Protein AF-A0A0D6M6B3-F1 (afdb_monomer_lite)

Secondary structure (DSSP, 8-state):
----PPPPPPP-----SSS-PPPPPPPPPPPHHHHHHHHHHHHHHHH-TTS-HHHHHHHHHHHHHHS-HHHHHHHHHHHHHHHH-TT-HHHHHHHHHHHHHHTSHHHHHHHHHHHHHHHHHHHHHHHTTS---------S--TT----HHHHHHHHHHHHHHHHHHHTSSPPPP-------HHHHHHHHHHHHHHHHHHHHHHHHHHHHHHHHHT-

Sequence (216 aa):
MSTFRHPQATPSRNQTDFTMKAPKPPDRPLVPYMRYSRKMWSKVRAENPDAQLWDIGKIIGQMWRDISDADKAVYQHEYEIEKVGVSNPQQAEYEKAFKAYQNSHAYQQYINAKTRAKANEKSSRSRMEAGGVVIQPVDEEDAGNELSCRRLAAVRFDRNHRLIGDLFSPAIVTDTRTVVAQNRMDMLRKQAQSLSAHQNKLEEELVKISAMVLIK

Radius of gyration: 37.45 Å; chains: 1; bounding box: 75×48×106 Å

InterPro domains:
  IPR009071 High mobility group box domain [PF00505] (26-83)
  IPR009071 High mobility group box domain [PS50118] (26-102)
  IPR009071 High mobility group box domain [SM00398] (25-103)
  IPR036910 High mobility group box domain superfamily [G3DSA:1.10.30.10] (20-130)
  IPR036910 High mobility group box domain superfamily [SSF47095] (20-115)

Foldseek 3Di:
DDDDDDDDDDPPPPPDDDQLDQPDADDDDDQLLRVQLVVCLVVLCVVCVPDDPVVSVVVSVVVVVVDDVVVSVVSVVVSCCVVVPPPPVVVVVNVVSNVCSCVPPSNVVSVVVVVVVVVVVVVVVVVVVDDDDDDDDDPVPDPDCPPPPVNVVVVVVVVVVVVVCVVPPPDDDDDPPDDQDVVNVVVVVVVVVVVVVVVVVVVVVVVVVVVVVVVD

Organism: NCBI:txid53326

pLDDT: mean 74.71, std 18.51, range [37.22, 98.12]

Structure (mmCIF, N/CA/C/O backbone):
data_AF-A0A0D6M6B3-F1
#
_entry.id   AF-A0A0D6M6B3-F1
#
loop_
_atom_site.group_PDB
_atom_site.id
_atom_site.type_symbol
_atom_site.label_atom_id
_atom_site.label_alt_id
_atom_site.label_comp_id
_atom_site.label_asym_id
_atom_site.label_entity_id
_atom_site.label_seq_id
_atom_site.pdbx_PDB_ins_code
_atom_site.Cartn_x
_atom_site.Cartn_y
_atom_site.Cartn_z
_atom_site.occupancy
_atom_site.B_iso_or_equiv
_atom_site.auth_seq_id
_atom_site.auth_comp_id
_atom_site.auth_asym_id
_atom_site.auth_atom_id
_atom_site.pdbx_PDB_model_num
ATOM 1 N N . MET A 1 1 ? -27.001 -1.343 -26.841 1.00 38.00 1 MET A N 1
ATOM 2 C CA . MET A 1 1 ? -25.585 -1.767 -26.894 1.00 38.00 1 MET A CA 1
ATOM 3 C C . MET A 1 1 ? -24.759 -0.692 -26.204 1.00 38.00 1 MET A C 1
ATOM 5 O O . MET A 1 1 ? -24.538 0.358 -26.792 1.00 38.00 1 MET A O 1
ATOM 9 N N . SER A 1 2 ? -24.415 -0.887 -24.929 1.00 39.22 2 SER A N 1
ATOM 10 C CA . SER A 1 2 ? -23.636 0.094 -24.163 1.00 39.22 2 SER A CA 1
ATOM 11 C C . SER A 1 2 ? -22.165 -0.007 -24.545 1.00 39.22 2 SER A C 1
ATOM 13 O O . SER A 1 2 ? -21.527 -1.029 -24.307 1.00 39.22 2 SER A O 1
ATOM 15 N N . THR A 1 3 ? -21.627 1.045 -25.152 1.00 43.19 3 THR A N 1
ATOM 16 C CA . THR A 1 3 ? -20.200 1.159 -25.453 1.00 43.19 3 THR A CA 1
ATOM 17 C C . THR A 1 3 ? -19.428 1.398 -24.158 1.00 43.19 3 THR A C 1
ATOM 19 O O . THR A 1 3 ? -19.546 2.462 -23.546 1.00 43.19 3 THR A O 1
ATOM 22 N N . PHE A 1 4 ? -18.639 0.407 -23.744 1.00 42.00 4 PHE A N 1
ATOM 23 C CA . PHE A 1 4 ? -17.636 0.545 -22.692 1.00 42.00 4 PHE A CA 1
ATOM 24 C C . PHE A 1 4 ? -16.642 1.642 -23.101 1.00 42.00 4 PHE A C 1
ATOM 26 O O . PHE A 1 4 ? -15.931 1.514 -24.098 1.00 42.00 4 PHE A O 1
ATOM 33 N N . ARG A 1 5 ? -16.617 2.754 -22.362 1.00 52.94 5 ARG A N 1
ATOM 34 C CA . ARG A 1 5 ? -15.667 3.848 -22.585 1.00 52.94 5 ARG A CA 1
ATOM 35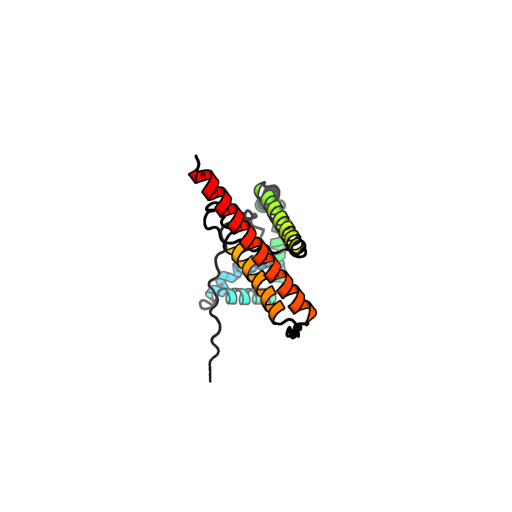 C C . ARG A 1 5 ? -14.365 3.488 -21.872 1.00 52.94 5 ARG A C 1
ATOM 37 O O . ARG A 1 5 ? -14.365 3.340 -20.653 1.00 52.94 5 ARG A O 1
ATOM 44 N N . HIS A 1 6 ? -13.269 3.337 -22.616 1.00 54.44 6 HIS A N 1
ATOM 45 C CA . HIS A 1 6 ? -11.944 3.190 -22.013 1.00 54.44 6 HIS A CA 1
ATOM 46 C C . HIS A 1 6 ? -11.634 4.408 -21.124 1.00 54.44 6 HIS A C 1
ATOM 48 O O . HIS A 1 6 ? -11.914 5.540 -21.538 1.00 54.44 6 HIS A O 1
ATOM 54 N N . PRO A 1 7 ? -11.065 4.215 -19.918 1.00 45.06 7 PRO A N 1
ATOM 55 C CA . PRO A 1 7 ? -10.621 5.333 -19.101 1.00 45.06 7 PRO A CA 1
ATOM 56 C C . PRO A 1 7 ? -9.537 6.102 -19.861 1.00 45.06 7 PRO A C 1
ATOM 58 O O . PRO A 1 7 ? -8.581 5.517 -20.371 1.00 45.06 7 PRO A O 1
ATOM 61 N N . GLN A 1 8 ? -9.716 7.420 -19.964 1.00 46.22 8 GLN A N 1
ATOM 62 C CA . GLN A 1 8 ? -8.704 8.322 -20.504 1.00 46.22 8 GLN A CA 1
ATOM 63 C C . GLN A 1 8 ? -7.406 8.141 -19.714 1.00 46.22 8 GLN A C 1
ATOM 65 O O . GLN A 1 8 ? -7.429 8.123 -18.481 1.00 46.22 8 GLN A O 1
ATOM 70 N N . ALA A 1 9 ? -6.287 7.999 -20.429 1.00 50.97 9 ALA A N 1
ATOM 71 C CA . ALA A 1 9 ? -4.968 7.989 -19.819 1.00 50.97 9 ALA A CA 1
ATOM 72 C C . ALA A 1 9 ? -4.827 9.252 -18.963 1.00 50.97 9 ALA A C 1
ATOM 74 O O . ALA A 1 9 ? -4.967 10.372 -19.459 1.00 50.97 9 ALA A O 1
ATOM 75 N N . THR A 1 10 ? -4.599 9.071 -17.664 1.00 47.09 10 THR A N 1
ATOM 76 C CA . THR A 1 10 ? -4.298 10.191 -16.781 1.00 47.09 10 THR A CA 1
ATOM 77 C C . THR A 1 10 ? -3.038 10.883 -17.306 1.00 47.09 10 THR A C 1
ATOM 79 O O . THR A 1 10 ? -2.094 10.199 -17.717 1.00 47.09 10 THR A O 1
ATOM 82 N N . PRO A 1 11 ? -2.990 12.227 -17.340 1.00 41.34 11 PRO A N 1
ATOM 83 C CA . PRO A 1 11 ? -1.787 12.922 -17.763 1.00 41.34 11 PRO A CA 1
ATOM 84 C C . PRO A 1 11 ? -0.642 12.480 -16.852 1.00 41.34 11 PRO A C 1
ATOM 86 O O . PRO A 1 11 ? -0.749 12.556 -15.625 1.00 41.34 11 PRO A O 1
ATOM 89 N N . SER A 1 12 ? 0.432 11.972 -17.461 1.00 44.03 12 SER A N 1
ATOM 90 C CA . SER A 1 12 ? 1.660 11.591 -16.769 1.00 44.03 12 SER A CA 1
ATOM 91 C C . SER A 1 12 ? 2.124 12.778 -15.932 1.00 44.03 12 SER A C 1
ATOM 93 O O . SER A 1 12 ? 2.662 13.755 -16.454 1.00 44.03 12 SER A O 1
ATOM 95 N N . ARG A 1 13 ? 1.878 12.717 -14.621 1.00 37.22 13 ARG A N 1
ATOM 96 C CA . ARG A 1 13 ? 2.377 13.700 -13.667 1.00 37.22 13 ARG A CA 1
ATOM 97 C C . ARG A 1 13 ? 3.895 13.650 -13.754 1.00 37.22 13 ARG A C 1
ATOM 99 O O . ARG A 1 13 ? 4.498 12.689 -13.278 1.00 37.22 13 ARG A O 1
ATOM 106 N N . ASN A 1 14 ? 4.494 14.672 -14.362 1.00 39.41 14 ASN A N 1
ATOM 107 C CA . ASN A 1 14 ? 5.933 14.896 -14.343 1.00 39.41 14 ASN A CA 1
ATOM 108 C C . ASN A 1 14 ? 6.380 14.968 -12.878 1.00 39.41 14 ASN A C 1
ATOM 110 O O . ASN A 1 14 ? 6.276 16.000 -12.221 1.00 39.41 14 ASN A O 1
ATOM 114 N N . GLN A 1 15 ? 6.831 13.836 -12.336 1.00 43.88 15 GLN A N 1
ATOM 115 C CA . GLN A 1 15 ? 7.509 13.760 -11.048 1.00 43.88 15 GLN A CA 1
ATOM 116 C C . GLN A 1 15 ? 8.933 14.280 -11.235 1.00 43.88 15 GLN A C 1
ATOM 118 O O . GLN A 1 15 ? 9.907 13.534 -11.188 1.00 43.88 15 GLN A O 1
ATOM 123 N N . THR A 1 16 ? 9.062 15.573 -11.484 1.00 48.03 16 THR A N 1
ATOM 124 C CA . THR A 1 16 ? 10.340 16.270 -11.430 1.00 48.03 16 THR A CA 1
ATOM 125 C C . THR A 1 16 ? 10.230 17.299 -10.326 1.00 48.03 16 THR A C 1
ATOM 127 O O . THR A 1 16 ? 9.725 18.373 -10.597 1.00 48.03 16 THR A O 1
ATOM 130 N N . ASP A 1 17 ? 10.611 16.890 -9.112 1.00 50.16 17 ASP A N 1
ATOM 131 C CA . ASP A 1 17 ? 10.901 17.685 -7.896 1.00 50.16 17 ASP A CA 1
ATOM 132 C C . ASP A 1 17 ? 10.413 16.834 -6.712 1.00 50.16 17 ASP A C 1
ATOM 134 O O . ASP A 1 17 ? 9.223 16.590 -6.554 1.00 50.16 17 ASP A O 1
ATOM 138 N N . PHE A 1 18 ? 11.227 16.092 -5.959 1.00 43.91 18 PHE A N 1
ATOM 139 C CA . PHE A 1 18 ? 12.295 16.541 -5.063 1.00 43.91 18 PHE A CA 1
ATOM 140 C C . PHE A 1 18 ? 13.212 15.363 -4.654 1.00 43.91 18 PHE A C 1
ATOM 142 O O . PHE A 1 18 ? 13.727 15.295 -3.543 1.00 43.91 18 PHE A O 1
ATOM 149 N N . THR A 1 19 ? 13.409 14.366 -5.517 1.00 46.31 19 THR A N 1
ATOM 150 C CA . THR A 1 19 ? 14.467 13.369 -5.286 1.00 46.31 19 THR A CA 1
ATOM 151 C C . THR A 1 19 ? 15.741 13.903 -5.913 1.00 46.31 19 THR A C 1
ATOM 153 O O . THR A 1 19 ? 15.703 14.218 -7.104 1.00 46.31 19 TH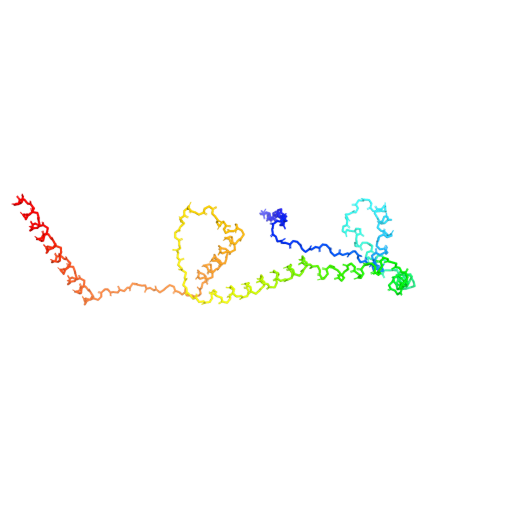R A O 1
ATOM 156 N N . MET A 1 20 ? 16.841 14.006 -5.155 1.00 49.34 20 MET A N 1
ATOM 157 C CA . MET A 1 20 ? 18.152 14.365 -5.708 1.00 49.34 20 MET A CA 1
ATOM 158 C C . MET A 1 20 ? 18.389 13.565 -6.990 1.00 49.34 20 MET A C 1
ATOM 160 O O . MET A 1 20 ? 18.490 12.337 -6.961 1.00 49.34 20 MET A O 1
ATOM 164 N N . LYS A 1 21 ? 18.345 14.255 -8.135 1.00 54.66 21 LYS A N 1
ATOM 165 C CA . LYS A 1 21 ? 18.507 13.626 -9.443 1.00 54.66 21 LYS A CA 1
ATOM 166 C C . LYS A 1 21 ? 19.943 13.129 -9.499 1.00 54.66 21 LYS A C 1
ATOM 168 O O . LYS A 1 21 ? 20.861 13.879 -9.171 1.00 54.66 21 LYS A O 1
ATOM 173 N N . ALA A 1 22 ? 20.129 11.872 -9.896 1.00 57.03 22 ALA A N 1
ATOM 174 C CA . ALA A 1 22 ? 21.468 11.374 -10.158 1.00 57.03 22 ALA A CA 1
ATOM 175 C C . ALA A 1 22 ? 22.138 12.336 -11.155 1.00 57.03 22 ALA A C 1
ATOM 177 O O . ALA A 1 22 ? 21.488 12.718 -12.139 1.00 57.03 22 ALA A O 1
ATOM 178 N N . PRO A 1 23 ? 23.388 12.763 -10.913 1.00 64.25 23 PRO A N 1
ATOM 179 C CA . PRO A 1 23 ? 24.079 13.593 -11.884 1.00 64.25 23 PRO A CA 1
ATOM 180 C C . PRO A 1 23 ? 24.110 12.845 -13.231 1.00 64.25 23 PRO A C 1
ATOM 182 O O . PRO A 1 23 ? 24.072 11.608 -13.264 1.00 64.25 23 PRO A O 1
ATOM 185 N N . LYS A 1 24 ? 24.090 13.565 -14.356 1.00 68.19 24 LYS A N 1
ATOM 186 C CA . LYS A 1 24 ? 24.090 12.915 -15.673 1.00 68.19 24 LYS A CA 1
ATOM 187 C C . LYS A 1 24 ? 25.441 12.216 -15.873 1.00 68.19 24 LYS A C 1
ATOM 189 O O . LYS A 1 24 ? 26.463 12.876 -15.686 1.00 68.19 24 LYS A O 1
ATOM 194 N N . PRO A 1 25 ? 25.473 10.917 -16.217 1.00 68.00 25 PRO A N 1
ATOM 195 C CA . PRO A 1 25 ? 26.730 10.280 -16.565 1.00 68.00 25 PRO A CA 1
ATOM 196 C C . PRO A 1 25 ? 27.283 10.910 -17.855 1.00 68.00 25 PRO A C 1
ATOM 198 O O . PRO A 1 25 ? 26.501 11.430 -18.658 1.00 68.00 25 PRO A O 1
ATOM 201 N N . PRO A 1 26 ? 28.606 10.853 -18.075 1.00 68.44 26 PRO A N 1
ATOM 202 C CA . PRO A 1 26 ? 29.182 11.196 -19.372 1.00 68.44 26 PRO A CA 1
ATOM 203 C C . PRO A 1 26 ? 28.572 10.319 -20.486 1.00 68.44 26 PRO A C 1
ATOM 205 O O . PRO A 1 26 ? 28.037 9.236 -20.203 1.00 68.44 26 PRO A O 1
ATOM 208 N N . ASP A 1 27 ? 28.641 10.777 -21.743 1.00 70.12 27 ASP A N 1
ATOM 209 C CA . ASP A 1 27 ? 28.023 10.111 -22.907 1.00 70.12 27 ASP A CA 1
ATOM 210 C C . ASP A 1 27 ? 28.903 8.991 -23.479 1.00 70.12 27 ASP A C 1
ATOM 212 O O . ASP A 1 27 ? 30.093 9.188 -23.706 1.00 70.12 27 ASP A O 1
ATOM 216 N N . ARG A 1 28 ? 28.333 7.795 -23.662 1.00 68.81 28 ARG A N 1
ATOM 217 C CA . ARG A 1 28 ? 29.090 6.589 -24.041 1.00 68.81 28 ARG A CA 1
ATOM 218 C C . ARG A 1 28 ? 29.474 6.616 -25.520 1.00 68.81 28 ARG A C 1
ATOM 220 O O . ARG A 1 28 ? 28.685 7.106 -26.329 1.00 68.81 28 ARG A O 1
ATOM 227 N N . PRO A 1 29 ? 30.592 5.970 -25.903 1.00 67.50 29 PRO A N 1
ATOM 228 C CA . PRO A 1 29 ? 30.852 5.689 -27.308 1.00 67.50 29 PRO A CA 1
ATOM 229 C C . PRO A 1 29 ? 29.675 4.907 -27.892 1.00 67.50 29 PRO A C 1
ATOM 231 O O . PRO A 1 29 ? 29.150 3.962 -27.287 1.00 67.50 29 PRO A O 1
ATOM 234 N N . LEU A 1 30 ? 29.233 5.323 -29.073 1.00 72.56 30 LEU A N 1
ATOM 235 C CA . LEU A 1 30 ? 28.050 4.756 -29.699 1.00 72.56 30 LEU A CA 1
ATOM 236 C C . LEU A 1 30 ? 28.302 3.293 -30.088 1.00 72.56 30 LEU A C 1
ATOM 238 O O . LEU A 1 30 ? 29.290 2.983 -30.750 1.00 72.56 30 LEU A O 1
ATOM 242 N N . VAL A 1 31 ? 27.396 2.396 -29.703 1.00 82.00 31 VAL A N 1
ATOM 243 C CA . VAL A 1 31 ? 27.439 0.979 -30.104 1.00 82.00 31 VAL A CA 1
ATOM 244 C C . VAL A 1 31 ? 27.109 0.814 -31.601 1.00 82.00 31 VAL A C 1
ATOM 246 O O . VAL A 1 31 ? 26.405 1.672 -32.145 1.00 82.00 31 VAL A O 1
ATOM 249 N N . PRO A 1 32 ? 27.542 -0.276 -32.269 1.00 83.12 32 PRO A N 1
ATOM 250 C CA . PRO A 1 32 ? 27.401 -0.469 -33.722 1.00 83.12 32 PRO A CA 1
ATOM 251 C C . PRO A 1 32 ? 25.988 -0.197 -34.257 1.00 83.12 32 PRO A C 1
ATOM 253 O O . PRO A 1 32 ? 25.800 0.608 -35.169 1.00 83.12 32 PRO A O 1
ATOM 256 N N . TYR A 1 33 ? 24.969 -0.765 -33.605 1.00 83.44 33 TYR A N 1
ATOM 257 C CA . TYR A 1 33 ? 23.567 -0.546 -33.967 1.00 83.44 33 TYR A CA 1
ATOM 258 C C . TYR A 1 33 ? 23.142 0.927 -33.870 1.00 83.44 33 TYR A C 1
ATOM 260 O O . TYR A 1 33 ? 22.420 1.423 -34.729 1.00 83.44 33 TYR A O 1
ATOM 268 N N . MET A 1 34 ? 23.595 1.660 -32.848 1.00 85.44 34 MET A N 1
ATOM 269 C CA . MET A 1 34 ? 23.231 3.072 -32.674 1.00 85.44 34 MET A CA 1
ATOM 270 C C . MET A 1 34 ? 23.869 3.959 -33.748 1.00 85.44 34 MET A C 1
ATOM 272 O O . MET A 1 34 ? 23.265 4.951 -34.156 1.00 85.44 34 MET A O 1
ATOM 276 N N . ARG A 1 35 ? 25.061 3.591 -34.238 1.00 82.75 35 ARG A N 1
ATOM 277 C CA . ARG A 1 35 ? 25.724 4.266 -35.369 1.00 82.75 35 ARG A CA 1
ATOM 278 C C . ARG A 1 35 ? 24.931 4.070 -36.650 1.00 82.75 35 ARG A C 1
ATOM 280 O O . ARG A 1 35 ? 24.587 5.045 -37.318 1.00 82.75 35 ARG A O 1
ATOM 287 N N . TYR A 1 36 ? 24.581 2.819 -36.936 1.00 85.44 36 TYR A N 1
ATOM 288 C CA . TYR A 1 36 ? 23.732 2.470 -38.066 1.00 85.44 36 TYR A CA 1
ATOM 289 C C . TYR A 1 36 ? 22.377 3.182 -37.991 1.00 85.44 36 TYR A C 1
ATOM 291 O O . TYR A 1 36 ? 21.968 3.841 -38.945 1.00 85.44 36 TYR A O 1
ATOM 299 N N . SER A 1 37 ? 21.725 3.136 -36.826 1.00 86.75 37 SER A N 1
ATOM 300 C CA . SER A 1 37 ? 20.421 3.752 -36.601 1.00 86.75 37 SER A CA 1
ATOM 301 C C . SER A 1 37 ? 20.445 5.256 -36.861 1.00 86.75 37 SER A C 1
ATOM 303 O O . SER A 1 37 ? 19.615 5.735 -37.625 1.00 86.75 37 SER A O 1
ATOM 305 N N . ARG A 1 38 ? 21.442 6.001 -36.353 1.00 86.62 38 ARG A N 1
ATOM 306 C CA . ARG A 1 38 ? 21.590 7.442 -36.646 1.00 86.62 38 ARG A CA 1
ATOM 307 C C . ARG A 1 38 ? 21.780 7.730 -38.138 1.00 86.62 38 ARG A C 1
ATOM 309 O O . ARG A 1 38 ? 21.203 8.690 -38.641 1.00 86.62 38 ARG A O 1
ATOM 316 N N . LYS A 1 39 ? 22.564 6.909 -38.843 1.00 87.12 39 LYS A N 1
ATOM 317 C CA . LYS A 1 39 ? 22.824 7.071 -40.284 1.00 87.12 39 LYS A CA 1
ATOM 318 C C . LYS A 1 39 ? 21.575 6.797 -41.128 1.00 87.12 39 LYS A C 1
ATOM 320 O O . LYS A 1 39 ? 21.330 7.501 -42.105 1.00 87.12 39 LYS A O 1
ATOM 325 N N . MET A 1 40 ? 20.791 5.790 -40.749 1.00 89.25 40 MET A N 1
ATOM 326 C CA . MET A 1 40 ? 19.575 5.398 -41.467 1.00 89.25 40 MET A CA 1
ATOM 327 C C . MET A 1 40 ? 18.358 6.232 -41.073 1.00 89.25 40 MET A C 1
ATOM 329 O O . MET A 1 40 ? 17.441 6.369 -41.874 1.00 89.25 40 MET A O 1
ATOM 333 N N . TRP A 1 41 ? 18.372 6.856 -39.893 1.00 88.81 41 TRP A N 1
ATOM 334 C CA . TRP A 1 41 ? 17.269 7.664 -39.379 1.00 88.81 41 TRP A CA 1
ATOM 335 C C . TRP A 1 41 ? 16.792 8.730 -40.361 1.00 88.81 41 TRP A C 1
ATOM 337 O O . TRP A 1 41 ? 15.605 8.797 -40.674 1.00 88.81 41 TRP A O 1
ATOM 347 N N . SER A 1 42 ? 17.714 9.543 -40.882 1.00 89.50 42 SER A N 1
ATOM 348 C CA . SER A 1 42 ? 17.374 10.613 -41.825 1.00 89.50 42 SER A CA 1
ATOM 349 C C . SER A 1 42 ? 16.807 10.074 -43.138 1.00 89.50 42 SER A C 1
ATOM 351 O O . SER A 1 42 ? 15.904 10.689 -43.695 1.00 89.50 42 SER A O 1
ATOM 353 N N . LYS A 1 43 ? 17.299 8.920 -43.607 1.00 90.56 43 LYS A N 1
ATOM 354 C CA . LYS A 1 43 ? 16.824 8.282 -44.842 1.00 90.56 43 LYS A CA 1
ATOM 355 C C . LYS A 1 43 ? 15.419 7.715 -44.667 1.00 90.56 43 LYS A C 1
ATOM 357 O O . LYS A 1 43 ? 14.510 8.116 -45.379 1.00 90.56 43 LYS A O 1
ATOM 362 N N . VAL A 1 44 ? 15.219 6.890 -43.639 1.00 91.25 44 VAL A N 1
ATOM 363 C CA . VAL A 1 44 ? 13.924 6.256 -43.349 1.00 91.25 44 VAL A CA 1
ATOM 364 C C . VAL A 1 44 ? 12.852 7.302 -43.050 1.00 91.25 44 VAL A C 1
ATOM 366 O O . VAL A 1 44 ? 11.715 7.143 -43.479 1.00 91.25 44 VAL A O 1
ATOM 369 N N . ARG A 1 45 ? 13.204 8.402 -42.371 1.00 90.94 45 ARG A N 1
ATOM 370 C CA . ARG A 1 45 ? 12.280 9.518 -42.124 1.00 90.94 45 ARG A CA 1
ATOM 371 C C . ARG A 1 45 ? 11.938 10.306 -43.391 1.00 90.94 45 ARG A C 1
ATOM 373 O O . ARG A 1 45 ? 10.819 10.790 -43.498 1.00 90.94 45 ARG A O 1
ATOM 380 N N . ALA A 1 46 ? 12.878 10.462 -44.321 1.00 91.44 46 ALA A N 1
ATOM 381 C CA . ALA A 1 46 ? 12.615 11.122 -45.600 1.00 91.44 46 ALA A CA 1
ATOM 382 C C . ALA A 1 46 ? 11.738 10.258 -46.520 1.00 91.44 46 ALA A C 1
ATOM 384 O O . ALA A 1 46 ? 10.871 10.784 -47.208 1.00 91.44 46 ALA A O 1
ATOM 385 N N . GLU A 1 47 ? 11.935 8.940 -46.494 1.00 90.62 47 GLU A N 1
ATOM 386 C CA . GLU A 1 47 ? 11.133 7.965 -47.244 1.00 90.62 47 GLU A CA 1
ATOM 387 C C . GLU A 1 47 ? 9.750 7.733 -46.614 1.00 90.62 47 GLU A C 1
ATOM 389 O O . GLU A 1 47 ? 8.810 7.359 -47.308 1.00 90.62 47 GLU A O 1
ATOM 394 N N . ASN A 1 48 ? 9.612 7.982 -45.308 1.00 86.75 48 ASN A N 1
ATOM 395 C CA . ASN A 1 48 ? 8.372 7.811 -44.552 1.00 86.75 48 ASN A CA 1
ATOM 396 C C . ASN A 1 48 ? 8.046 9.086 -43.748 1.00 86.75 48 ASN A C 1
ATOM 398 O O . ASN A 1 48 ? 8.122 9.068 -42.514 1.00 86.75 48 ASN A O 1
ATOM 402 N N . PRO A 1 49 ? 7.699 10.205 -44.413 1.00 88.50 49 PRO A N 1
ATOM 403 C CA . PRO A 1 49 ? 7.458 11.484 -43.740 1.00 88.50 49 PRO A CA 1
ATOM 404 C C . PRO A 1 49 ? 6.238 11.453 -42.805 1.00 88.50 49 PRO A C 1
ATOM 406 O O . PRO A 1 49 ? 6.226 12.168 -41.803 1.00 88.50 49 PRO A O 1
ATOM 409 N N . ASP A 1 50 ? 5.264 10.583 -43.090 1.00 89.62 50 ASP A N 1
ATOM 410 C CA . ASP A 1 50 ? 4.033 10.415 -42.304 1.00 89.62 50 ASP A CA 1
ATOM 411 C C . ASP A 1 50 ? 4.160 9.362 -41.186 1.00 89.62 50 ASP A C 1
ATOM 413 O O . ASP A 1 50 ? 3.255 9.201 -40.360 1.00 89.62 50 ASP A O 1
ATOM 417 N N . ALA A 1 51 ? 5.279 8.628 -41.134 1.00 86.69 51 ALA A N 1
ATOM 418 C CA . ALA A 1 51 ? 5.494 7.610 -40.115 1.00 86.69 51 ALA A CA 1
ATOM 419 C C . ALA A 1 51 ? 5.794 8.237 -38.750 1.00 86.69 51 ALA A C 1
ATOM 421 O O . ALA A 1 51 ? 6.570 9.185 -38.604 1.00 86.69 51 ALA A O 1
ATOM 422 N N . GLN A 1 52 ? 5.203 7.654 -37.711 1.00 88.62 52 GLN A N 1
ATOM 423 C CA . GLN A 1 52 ? 5.444 8.074 -36.338 1.00 88.62 52 GLN A CA 1
ATOM 424 C C . GLN A 1 52 ? 6.860 7.687 -35.886 1.00 88.62 52 GLN A C 1
ATOM 426 O O . GLN A 1 52 ? 7.457 6.725 -36.373 1.00 88.62 52 GLN A O 1
ATOM 431 N N . LEU A 1 53 ? 7.399 8.411 -34.900 1.00 84.19 53 LEU A N 1
ATOM 432 C CA . LEU A 1 53 ? 8.780 8.247 -34.420 1.00 84.19 53 LEU A CA 1
ATOM 433 C C . LEU A 1 53 ? 9.115 6.797 -34.020 1.00 84.19 53 LEU A C 1
ATOM 435 O O . LEU A 1 53 ? 10.215 6.306 -34.271 1.00 84.19 53 LEU A O 1
ATOM 439 N N . TRP A 1 54 ? 8.159 6.104 -33.398 1.00 86.50 54 TRP A N 1
ATOM 440 C CA . TRP A 1 54 ? 8.315 4.709 -32.986 1.00 86.50 54 TRP A CA 1
ATOM 441 C C . TRP A 1 54 ? 8.250 3.730 -34.165 1.00 86.50 54 TRP A C 1
ATOM 443 O O . TRP A 1 54 ? 8.867 2.669 -34.096 1.00 86.50 54 TRP A O 1
ATOM 453 N N . ASP A 1 55 ? 7.547 4.071 -35.247 1.00 88.44 55 ASP A N 1
ATOM 454 C CA . ASP A 1 55 ? 7.465 3.238 -36.449 1.00 88.44 55 ASP A CA 1
ATOM 455 C C . ASP A 1 55 ? 8.745 3.364 -37.283 1.00 88.44 55 ASP A C 1
ATOM 457 O O . ASP A 1 55 ? 9.284 2.348 -37.720 1.00 88.44 55 ASP A O 1
ATOM 461 N N . ILE A 1 56 ? 9.340 4.562 -37.352 1.00 88.62 56 ILE A N 1
ATOM 462 C CA . ILE A 1 56 ? 10.693 4.771 -37.902 1.00 88.62 56 ILE A CA 1
ATOM 463 C C . ILE A 1 56 ? 11.717 3.900 -37.155 1.00 88.62 56 ILE A C 1
ATOM 465 O O . ILE A 1 56 ? 12.534 3.214 -37.772 1.00 88.62 56 ILE A O 1
ATOM 469 N N . GLY A 1 57 ? 11.641 3.863 -35.819 1.00 89.31 57 GLY A N 1
ATOM 470 C CA . GLY A 1 57 ? 12.503 3.010 -34.996 1.00 89.31 57 GLY A CA 1
ATOM 471 C C . GLY A 1 57 ? 12.346 1.512 -35.290 1.00 89.31 57 GLY A C 1
ATOM 472 O O . GLY A 1 57 ? 13.346 0.793 -35.350 1.00 89.31 57 GLY A O 1
ATOM 473 N N . LYS A 1 58 ? 11.113 1.037 -35.520 1.00 90.25 58 LYS A N 1
ATOM 474 C CA . LYS A 1 58 ? 10.849 -0.362 -35.906 1.00 90.25 58 LYS A CA 1
ATOM 475 C C . LYS A 1 58 ? 11.444 -0.697 -37.273 1.00 90.25 58 LYS A C 1
ATOM 477 O O . LYS A 1 58 ? 12.064 -1.751 -37.400 1.00 90.25 58 LYS A O 1
ATOM 482 N N . ILE A 1 59 ? 11.291 0.192 -38.256 1.00 89.50 59 ILE A N 1
ATOM 483 C CA . ILE A 1 59 ? 11.823 0.005 -39.614 1.00 89.50 59 ILE A CA 1
ATOM 484 C C . ILE A 1 59 ? 13.347 -0.121 -39.566 1.00 89.50 59 ILE A C 1
ATOM 486 O O . ILE A 1 59 ? 13.900 -1.101 -40.051 1.00 89.50 59 ILE A O 1
ATOM 490 N N . ILE A 1 60 ? 14.032 0.801 -38.889 1.00 90.62 60 ILE A N 1
ATOM 491 C CA . ILE A 1 60 ? 15.497 0.776 -38.758 1.00 90.62 60 ILE A CA 1
ATOM 492 C C . ILE A 1 60 ? 15.980 -0.483 -38.029 1.00 90.62 60 ILE A C 1
ATOM 494 O O . ILE A 1 60 ? 16.994 -1.072 -38.406 1.00 90.62 60 ILE A O 1
ATOM 498 N N . GLY A 1 61 ? 15.252 -0.918 -36.997 1.00 90.25 61 GLY A N 1
ATOM 499 C CA . GLY A 1 61 ? 15.548 -2.162 -36.289 1.00 90.25 61 GLY A CA 1
ATOM 500 C C . GLY A 1 61 ? 15.409 -3.401 -37.177 1.00 90.25 61 GLY A C 1
ATOM 501 O O . GLY A 1 61 ? 16.200 -4.332 -37.045 1.00 90.25 61 GLY A O 1
ATOM 502 N N . GLN A 1 62 ? 14.435 -3.408 -38.091 1.00 90.38 62 GLN A N 1
ATOM 503 C CA . GLN A 1 62 ? 14.279 -4.463 -39.092 1.00 90.38 62 GLN A CA 1
ATOM 504 C C . GLN A 1 62 ? 15.414 -4.418 -40.120 1.00 90.38 62 GLN A C 1
ATOM 506 O O . GLN A 1 62 ? 16.085 -5.426 -40.311 1.00 90.38 62 GLN A O 1
ATOM 511 N N . MET A 1 63 ? 15.726 -3.240 -40.668 1.00 89.00 63 MET A N 1
ATOM 512 C CA . MET A 1 63 ? 16.839 -3.078 -41.608 1.00 89.00 63 MET A CA 1
ATOM 513 C C . MET A 1 63 ? 18.169 -3.552 -41.006 1.00 89.00 63 MET A C 1
ATOM 515 O O . MET A 1 63 ? 18.933 -4.227 -41.680 1.00 89.00 63 MET A O 1
ATOM 519 N N . TRP A 1 64 ? 18.428 -3.282 -39.721 1.00 89.81 64 TRP A N 1
ATOM 520 C CA . TRP A 1 64 ? 19.621 -3.788 -39.029 1.00 89.81 64 TRP A CA 1
ATOM 521 C C . TRP A 1 64 ? 19.657 -5.317 -38.886 1.00 89.81 64 TRP A C 1
ATOM 523 O O . TRP A 1 64 ? 20.736 -5.908 -38.873 1.00 89.81 64 TRP A O 1
ATOM 533 N N . ARG A 1 65 ? 18.505 -5.984 -38.752 1.00 87.62 65 ARG A N 1
ATOM 534 C CA . ARG A 1 65 ? 18.466 -7.455 -38.752 1.00 87.62 65 ARG A CA 1
ATOM 535 C C . ARG A 1 65 ? 18.799 -8.009 -40.133 1.00 87.62 65 ARG A C 1
ATOM 537 O O . ARG A 1 65 ? 19.554 -8.979 -40.206 1.00 87.62 65 ARG A O 1
ATOM 544 N N . ASP A 1 66 ? 18.302 -7.338 -41.168 1.00 89.06 66 ASP A N 1
ATOM 545 C CA . ASP A 1 66 ? 18.355 -7.781 -42.561 1.00 89.06 66 ASP A CA 1
ATOM 546 C C . ASP A 1 66 ? 19.648 -7.386 -43.296 1.00 89.06 66 ASP A C 1
ATOM 548 O O . ASP A 1 66 ? 19.913 -7.917 -44.373 1.00 89.06 66 ASP A O 1
ATOM 552 N N . ILE A 1 67 ? 20.479 -6.486 -42.747 1.00 88.25 67 ILE A N 1
ATOM 553 C CA . ILE A 1 67 ? 21.797 -6.212 -43.342 1.00 88.25 67 ILE A CA 1
ATOM 554 C C . ILE A 1 67 ? 22.717 -7.438 -43.248 1.00 88.25 67 ILE A C 1
ATOM 556 O O . ILE A 1 67 ? 22.651 -8.224 -42.295 1.00 88.25 67 ILE A O 1
ATOM 560 N N . SER A 1 68 ? 23.613 -7.558 -44.231 1.00 88.38 68 SER A N 1
ATOM 561 C CA . SER A 1 68 ? 24.587 -8.644 -44.304 1.00 88.38 68 SER A CA 1
ATOM 562 C C . SER A 1 68 ? 25.538 -8.633 -43.102 1.00 88.38 68 SER A C 1
ATOM 564 O O . SER A 1 68 ? 25.849 -7.579 -42.537 1.00 88.38 68 SER A O 1
ATOM 566 N N . ASP A 1 69 ? 26.043 -9.805 -42.717 1.00 82.62 69 ASP A N 1
ATOM 567 C CA . ASP A 1 69 ? 27.011 -9.902 -41.620 1.00 82.62 69 ASP A CA 1
ATOM 568 C C . ASP A 1 69 ? 28.338 -9.199 -41.954 1.00 82.62 69 ASP A C 1
ATOM 570 O O . ASP A 1 69 ? 29.006 -8.698 -41.051 1.00 82.62 69 ASP A O 1
ATOM 574 N N . ALA A 1 70 ? 28.675 -9.062 -43.242 1.00 82.50 70 ALA A N 1
ATOM 575 C CA . ALA A 1 70 ? 29.814 -8.271 -43.706 1.00 82.50 70 ALA A CA 1
ATOM 576 C C . ALA A 1 70 ? 29.622 -6.768 -43.431 1.00 82.50 70 ALA A C 1
ATOM 578 O O . ALA A 1 70 ? 30.531 -6.110 -42.928 1.00 82.50 70 ALA A O 1
ATOM 579 N N . ASP A 1 71 ? 28.425 -6.230 -43.674 1.00 83.81 71 ASP A N 1
ATOM 580 C CA . ASP A 1 71 ? 28.119 -4.825 -43.384 1.00 83.81 71 ASP A CA 1
ATOM 581 C C . ASP A 1 71 ? 28.005 -4.571 -41.877 1.00 83.81 71 ASP A C 1
ATOM 583 O O . ASP A 1 71 ? 28.484 -3.548 -41.382 1.00 83.81 71 ASP A O 1
ATOM 587 N N . LYS A 1 72 ? 27.436 -5.517 -41.111 1.00 84.62 72 LYS A N 1
ATOM 588 C CA . LYS A 1 72 ? 27.471 -5.472 -39.635 1.00 84.62 72 LYS A CA 1
ATOM 589 C C . LYS A 1 72 ? 28.910 -5.440 -39.128 1.00 84.62 72 LYS A C 1
ATOM 591 O O . LYS A 1 72 ? 29.199 -4.683 -38.201 1.00 84.62 72 LYS A O 1
ATOM 596 N N . ALA A 1 73 ? 29.800 -6.225 -39.741 1.00 83.31 73 ALA A N 1
ATOM 597 C CA . ALA A 1 73 ? 31.206 -6.291 -39.365 1.00 83.31 73 ALA A CA 1
ATOM 598 C C . ALA A 1 73 ? 31.930 -4.954 -39.566 1.00 83.31 73 ALA A C 1
ATOM 600 O O . ALA A 1 73 ? 32.781 -4.626 -38.749 1.00 83.31 73 ALA A O 1
ATOM 601 N N . VAL A 1 74 ? 31.556 -4.133 -40.557 1.00 84.75 74 VAL A N 1
ATOM 602 C CA . VAL A 1 74 ? 32.104 -2.770 -40.711 1.00 84.75 74 VAL A CA 1
ATOM 603 C C . VAL A 1 74 ? 31.776 -1.912 -39.489 1.00 84.75 74 VAL A C 1
ATOM 605 O O . VAL A 1 74 ? 32.672 -1.330 -38.884 1.00 84.75 74 VAL A O 1
ATOM 608 N N . TYR A 1 75 ? 30.512 -1.892 -39.057 1.00 82.88 75 TYR A N 1
ATOM 609 C CA . TYR A 1 75 ? 30.104 -1.134 -37.867 1.00 82.88 75 TYR A CA 1
ATOM 610 C C . TYR A 1 75 ? 30.693 -1.698 -36.570 1.00 82.88 75 TYR A C 1
ATOM 612 O O . TYR A 1 75 ? 30.953 -0.947 -35.627 1.00 82.88 75 TYR A O 1
ATOM 620 N N . GLN A 1 76 ? 30.887 -3.015 -36.510 1.00 81.56 76 GLN A N 1
ATOM 621 C CA . GLN A 1 76 ? 31.537 -3.688 -35.392 1.00 81.56 76 GLN A CA 1
ATOM 622 C C . GLN A 1 76 ? 33.028 -3.340 -35.328 1.00 81.56 76 GLN A C 1
ATOM 624 O O . GLN A 1 76 ? 33.521 -2.993 -34.262 1.00 81.56 76 GLN A O 1
ATOM 629 N N . HIS A 1 77 ? 33.720 -3.363 -36.463 1.00 79.56 77 HIS A N 1
ATOM 630 C CA . HIS A 1 77 ? 35.134 -3.034 -36.578 1.00 79.56 77 HIS A CA 1
ATOM 631 C C . HIS A 1 77 ? 35.394 -1.545 -36.316 1.00 79.56 77 HIS A C 1
ATOM 633 O O . HIS A 1 77 ? 36.321 -1.212 -35.590 1.00 79.56 77 HIS A O 1
ATOM 639 N N . GLU A 1 78 ? 34.541 -0.639 -36.807 1.00 77.88 78 GLU A N 1
ATOM 640 C CA . GLU A 1 78 ? 34.592 0.788 -36.449 1.00 77.88 78 GLU A CA 1
ATOM 641 C C . GLU A 1 78 ? 34.414 0.999 -34.939 1.00 77.88 78 GLU A C 1
ATOM 643 O O . GLU A 1 78 ? 35.154 1.763 -34.320 1.00 77.88 78 GLU A O 1
ATOM 648 N N . TYR A 1 79 ? 33.462 0.291 -34.324 1.00 79.31 79 TYR A N 1
ATOM 649 C CA . TYR A 1 79 ? 33.271 0.324 -32.876 1.00 79.31 79 TYR A CA 1
ATOM 650 C C . TYR A 1 79 ? 34.469 -0.253 -32.120 1.00 79.31 79 TYR A C 1
ATOM 652 O O . TYR A 1 79 ? 34.854 0.298 -31.095 1.00 79.31 79 TYR A O 1
ATOM 660 N N . GLU A 1 80 ? 35.068 -1.338 -32.606 1.00 73.94 80 GLU A N 1
ATOM 661 C CA . GLU A 1 80 ? 36.250 -1.955 -32.006 1.00 73.94 80 GLU A CA 1
ATOM 662 C C . GLU A 1 80 ? 37.487 -1.077 -32.149 1.00 73.94 80 GLU A C 1
ATOM 664 O O . GLU A 1 80 ? 38.190 -0.907 -31.164 1.00 73.94 80 GLU A O 1
ATOM 669 N N . ILE A 1 81 ? 37.713 -0.438 -33.297 1.00 70.06 81 ILE A N 1
ATOM 670 C CA . ILE A 1 81 ? 38.776 0.558 -33.470 1.00 70.06 81 ILE A CA 1
ATOM 671 C C . ILE A 1 81 ? 38.576 1.721 -32.497 1.00 70.06 81 ILE A C 1
ATOM 673 O O . ILE A 1 81 ? 39.522 2.137 -31.835 1.00 70.06 81 ILE A O 1
ATOM 677 N N . GLU A 1 82 ? 37.352 2.229 -32.356 1.00 65.44 82 GLU A N 1
ATOM 678 C CA . GLU A 1 82 ? 37.065 3.344 -31.447 1.00 65.44 82 GLU A CA 1
ATOM 679 C C . GLU A 1 82 ? 37.127 2.934 -29.965 1.00 65.44 82 GLU A C 1
ATOM 681 O O . GLU A 1 82 ? 37.428 3.756 -29.101 1.00 65.44 82 GLU A O 1
ATOM 686 N N . LYS A 1 83 ? 36.877 1.654 -29.665 1.00 64.38 83 LYS A N 1
ATOM 687 C CA . LYS A 1 83 ? 36.937 1.067 -28.318 1.00 64.38 83 LYS A CA 1
ATOM 688 C C . LYS A 1 83 ? 38.357 0.661 -27.905 1.00 64.38 83 LYS A C 1
ATOM 690 O O . LYS A 1 83 ? 38.696 0.788 -26.733 1.00 64.38 83 LYS A O 1
ATOM 695 N N . VAL A 1 84 ? 39.151 0.124 -28.833 1.00 57.72 84 VAL A N 1
ATOM 696 C CA . VAL A 1 84 ? 40.511 -0.416 -28.627 1.00 57.72 84 VAL A CA 1
ATOM 697 C C . VAL A 1 84 ? 41.578 0.644 -28.908 1.00 57.72 84 VAL A C 1
ATOM 699 O O . VAL A 1 84 ? 42.688 0.555 -28.388 1.00 57.72 84 VAL A O 1
ATOM 702 N N . GLY A 1 85 ? 41.243 1.692 -29.662 1.00 53.12 85 GLY A N 1
ATOM 703 C CA . GLY A 1 85 ? 42.064 2.879 -29.834 1.00 53.12 85 GLY A CA 1
ATOM 704 C C . GLY A 1 85 ? 42.230 3.638 -28.521 1.00 53.12 85 GLY A C 1
ATOM 705 O O . GLY A 1 85 ? 41.536 4.615 -28.257 1.00 53.12 85 GLY A O 1
ATOM 706 N N . VAL A 1 86 ? 43.243 3.247 -27.746 1.00 49.78 86 VAL A N 1
ATOM 707 C CA . VAL A 1 86 ? 43.881 4.009 -26.652 1.00 49.78 86 VAL A CA 1
ATOM 708 C C . VAL A 1 86 ? 44.267 5.445 -27.089 1.00 49.78 86 VAL A C 1
ATOM 710 O O . VAL A 1 86 ? 44.601 6.292 -26.267 1.00 49.78 86 VAL A O 1
ATOM 713 N N . SER A 1 87 ? 44.178 5.744 -28.385 1.00 48.31 87 SER A N 1
ATOM 714 C CA . SER A 1 87 ? 44.436 7.016 -29.053 1.00 48.31 87 SER A CA 1
ATOM 715 C C . SER A 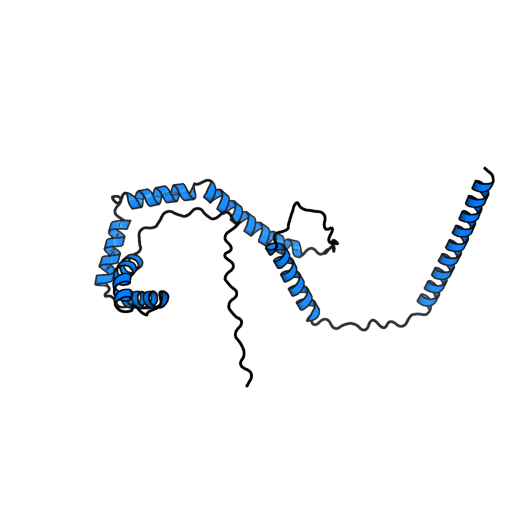1 87 ? 43.201 7.892 -29.323 1.00 48.31 87 SER A C 1
ATOM 717 O O . SER A 1 87 ? 43.375 8.969 -29.889 1.00 48.31 87 SER A O 1
ATOM 719 N N . ASN A 1 88 ? 41.976 7.506 -28.933 1.00 55.88 88 ASN A N 1
ATOM 720 C CA . ASN A 1 88 ? 40.843 8.439 -28.962 1.00 55.88 88 ASN A CA 1
ATOM 721 C C . ASN A 1 88 ? 40.764 9.200 -27.620 1.00 55.88 88 ASN A C 1
ATOM 723 O O . ASN A 1 88 ? 40.303 8.617 -26.628 1.00 55.88 88 ASN A O 1
ATOM 727 N N . PRO A 1 89 ? 41.183 10.483 -27.547 1.00 59.19 89 PRO A N 1
ATOM 728 C CA . PRO A 1 89 ? 41.157 11.258 -26.302 1.00 59.19 89 PRO A CA 1
ATOM 729 C C . PRO A 1 89 ? 39.763 11.272 -25.670 1.00 59.19 89 PRO A C 1
ATOM 731 O O . PRO A 1 89 ? 39.638 11.246 -24.450 1.00 59.19 89 PRO A O 1
ATOM 734 N N . GLN A 1 90 ? 38.714 11.165 -26.486 1.00 58.22 90 GLN A N 1
ATOM 735 C CA . GLN A 1 90 ? 37.327 11.197 -26.044 1.00 58.22 90 GLN A CA 1
ATOM 736 C C . GLN A 1 90 ? 36.915 9.973 -25.204 1.00 58.22 90 GLN A C 1
ATOM 738 O O . GLN A 1 90 ? 36.113 10.108 -24.282 1.00 58.22 90 GLN A O 1
ATOM 743 N N . GLN A 1 91 ? 37.495 8.790 -25.449 1.00 61.72 91 GLN A N 1
ATOM 744 C CA . GLN A 1 91 ? 37.215 7.571 -24.674 1.00 61.72 91 GLN A CA 1
ATOM 745 C C . GLN A 1 91 ? 37.977 7.556 -23.340 1.00 61.72 91 GLN A C 1
ATOM 747 O O . GLN A 1 91 ? 37.427 7.172 -22.305 1.00 61.72 91 GLN A O 1
ATOM 752 N N . ALA A 1 92 ? 39.231 8.013 -23.343 1.00 62.50 92 ALA A N 1
ATOM 753 C CA . ALA A 1 92 ? 40.020 8.172 -22.123 1.00 62.50 92 ALA A CA 1
ATOM 754 C C . ALA A 1 92 ? 39.433 9.273 -21.220 1.00 62.50 92 ALA A C 1
ATOM 756 O O . ALA A 1 92 ? 39.327 9.100 -20.003 1.00 62.50 92 ALA A O 1
ATOM 757 N N . GLU A 1 93 ? 38.980 10.379 -21.814 1.00 68.88 93 GLU A N 1
ATOM 758 C CA . GLU A 1 93 ? 38.221 11.428 -21.134 1.00 68.88 93 GLU A CA 1
ATOM 759 C C . GLU A 1 93 ? 36.880 10.910 -20.620 1.00 68.88 93 GLU A C 1
ATOM 761 O O . GLU A 1 93 ? 36.529 11.217 -19.483 1.00 68.88 93 GLU A O 1
ATOM 766 N N . TYR A 1 94 ? 36.172 10.072 -21.387 1.00 71.25 94 TYR A N 1
ATOM 767 C CA . TYR A 1 94 ? 34.947 9.413 -20.937 1.00 71.25 94 TYR A CA 1
ATOM 768 C C . TYR A 1 94 ? 35.186 8.562 -19.692 1.00 71.25 94 TYR A C 1
ATOM 770 O O . TYR A 1 94 ? 34.476 8.711 -18.699 1.00 71.25 94 TYR A O 1
ATOM 778 N N . GLU A 1 95 ? 36.188 7.682 -19.711 1.00 72.62 95 GLU A N 1
ATOM 779 C CA . GLU A 1 95 ? 36.471 6.796 -18.583 1.00 72.62 95 GLU A CA 1
ATOM 780 C C . GLU A 1 95 ? 36.946 7.586 -17.355 1.00 72.62 95 GLU A C 1
ATOM 782 O O . GLU A 1 95 ? 36.510 7.319 -16.231 1.00 72.62 95 GLU A O 1
ATOM 787 N N . LYS A 1 96 ? 37.778 8.615 -17.559 1.00 75.81 96 LYS A N 1
ATOM 788 C CA . LYS A 1 96 ? 38.214 9.539 -16.503 1.00 75.81 96 LYS A CA 1
ATOM 789 C C . LYS A 1 96 ? 37.037 10.327 -15.921 1.00 75.81 96 LYS A C 1
ATOM 791 O O . LYS A 1 96 ? 36.902 10.400 -14.701 1.00 75.81 96 LYS A O 1
ATOM 796 N N . ALA A 1 97 ? 36.161 10.865 -16.768 1.00 74.44 97 ALA A N 1
ATOM 797 C CA . ALA A 1 97 ? 34.948 11.569 -16.363 1.00 74.44 97 ALA A CA 1
ATOM 798 C C . ALA A 1 97 ? 33.954 10.629 -15.672 1.00 74.44 97 ALA A C 1
ATOM 800 O O . ALA A 1 97 ? 33.285 11.036 -14.727 1.00 74.44 97 ALA A O 1
ATOM 801 N N . PHE A 1 98 ? 33.879 9.362 -16.082 1.00 77.12 98 PHE A N 1
ATOM 802 C CA . PHE A 1 98 ? 33.006 8.359 -15.478 1.00 77.12 98 PHE A CA 1
ATOM 803 C C . PHE A 1 98 ? 33.510 7.936 -14.095 1.00 77.12 98 PHE A C 1
ATOM 805 O O . PHE A 1 98 ? 32.720 7.848 -13.156 1.00 77.12 98 PHE A O 1
ATOM 812 N N . LYS A 1 99 ? 34.826 7.761 -13.926 1.00 80.12 99 LYS A N 1
ATOM 813 C CA . LYS A 1 99 ? 35.447 7.551 -12.608 1.00 80.12 99 LYS A CA 1
ATOM 814 C C . LYS A 1 99 ? 35.268 8.778 -11.712 1.00 80.12 99 LYS A C 1
ATOM 816 O O . LYS A 1 99 ? 34.888 8.629 -10.557 1.00 80.12 99 LYS A O 1
ATOM 821 N N . ALA A 1 100 ? 35.452 9.990 -12.239 1.00 78.88 100 ALA A N 1
ATOM 822 C CA . ALA A 1 100 ? 35.192 11.229 -11.502 1.00 78.88 100 ALA A CA 1
ATOM 823 C C . ALA A 1 100 ? 33.710 11.376 -11.117 1.00 78.88 100 ALA A C 1
ATOM 825 O O . ALA A 1 100 ? 33.403 11.814 -10.015 1.00 78.88 100 ALA A O 1
ATOM 826 N N . TYR A 1 101 ? 32.793 10.951 -11.987 1.00 79.94 101 TYR A N 1
ATOM 827 C CA . TYR A 1 101 ? 31.361 10.886 -11.716 1.00 79.94 101 TYR A CA 1
ATOM 828 C C . TYR A 1 101 ? 31.037 9.896 -10.593 1.00 79.94 101 TYR A C 1
ATOM 830 O O . TYR A 1 101 ? 30.348 10.261 -9.643 1.00 79.94 101 TYR A O 1
ATOM 838 N N . GLN A 1 102 ? 31.573 8.675 -10.652 1.00 78.12 102 GLN A N 1
ATOM 839 C CA . GLN A 1 102 ? 31.389 7.668 -9.601 1.00 78.12 102 GLN A CA 1
ATOM 840 C C . GLN A 1 102 ? 31.994 8.104 -8.263 1.00 78.12 102 GLN A C 1
ATOM 842 O O . GLN A 1 102 ? 31.414 7.860 -7.205 1.00 78.12 102 GLN A O 1
ATOM 847 N N . ASN A 1 103 ? 33.130 8.794 -8.312 1.00 81.94 103 ASN A N 1
ATOM 848 C CA . ASN A 1 103 ? 33.805 9.328 -7.135 1.00 81.94 103 ASN A CA 1
ATOM 849 C C . ASN A 1 103 ? 33.238 10.684 -6.692 1.00 81.94 103 ASN A C 1
ATOM 851 O O . ASN A 1 103 ? 33.645 11.202 -5.654 1.00 81.94 103 ASN A O 1
ATOM 855 N N . SER A 1 104 ? 32.309 11.272 -7.453 1.00 82.06 104 SER A N 1
ATOM 856 C CA . SER A 1 104 ? 31.740 12.571 -7.117 1.00 82.06 104 SER A CA 1
ATOM 857 C C . SER A 1 104 ? 30.927 12.476 -5.832 1.00 82.06 104 SER A C 1
ATOM 859 O O . SER A 1 104 ? 30.146 11.544 -5.616 1.00 82.06 104 SER A O 1
ATOM 861 N N . HIS A 1 105 ? 31.071 13.498 -4.992 1.00 79.38 105 HIS A N 1
ATOM 862 C CA . HIS A 1 105 ? 30.364 13.590 -3.721 1.00 79.38 105 HIS A CA 1
ATOM 863 C C . HIS A 1 105 ? 28.835 13.517 -3.913 1.00 79.38 105 HIS A C 1
ATOM 865 O O . HIS A 1 105 ? 28.140 12.846 -3.155 1.00 79.38 105 HIS A O 1
ATOM 871 N N . ALA A 1 106 ? 28.318 14.105 -4.998 1.00 76.88 106 ALA A N 1
ATOM 872 C CA . ALA A 1 106 ? 26.903 14.056 -5.362 1.00 76.88 106 ALA A CA 1
ATOM 873 C C . ALA A 1 106 ? 26.408 12.638 -5.724 1.00 76.88 106 ALA A C 1
ATOM 875 O O . ALA A 1 106 ? 25.320 12.243 -5.303 1.00 76.88 106 ALA A O 1
ATOM 876 N N . TYR A 1 107 ? 27.189 11.847 -6.473 1.00 77.94 107 TYR A N 1
ATOM 877 C CA . TYR A 1 107 ? 26.815 10.467 -6.810 1.00 77.94 107 TYR A CA 1
ATOM 878 C C . TYR A 1 107 ? 26.842 9.556 -5.578 1.00 77.94 107 TYR A C 1
ATOM 880 O O . TYR A 1 107 ? 25.910 8.780 -5.360 1.00 77.94 107 TYR A O 1
ATOM 888 N N . GLN A 1 108 ? 27.859 9.696 -4.725 1.00 81.88 108 GLN A N 1
ATOM 889 C CA . GLN A 1 108 ? 27.945 8.953 -3.466 1.00 81.88 108 GLN A CA 1
ATOM 890 C C . GLN A 1 108 ? 26.777 9.291 -2.523 1.00 81.88 108 GLN A C 1
ATOM 892 O O . GLN A 1 108 ? 26.148 8.383 -1.978 1.00 81.88 108 GLN A O 1
ATOM 897 N N . GLN A 1 109 ? 26.410 10.573 -2.392 1.00 78.38 109 GLN A N 1
ATOM 898 C CA . GLN A 1 109 ? 25.226 10.993 -1.632 1.00 78.38 109 GLN A CA 1
ATOM 899 C C . GLN A 1 109 ? 23.930 10.400 -2.200 1.00 78.38 109 GLN A C 1
ATOM 901 O O . GLN A 1 109 ? 23.099 9.906 -1.437 1.00 78.38 109 GLN A O 1
ATOM 906 N N . TYR A 1 110 ? 23.770 10.383 -3.527 1.00 79.25 110 TYR A N 1
ATOM 907 C CA . TYR A 1 110 ? 22.613 9.774 -4.186 1.00 79.25 110 TYR A CA 1
ATOM 908 C C . TYR A 1 110 ? 22.506 8.269 -3.899 1.00 79.25 110 TYR A C 1
ATOM 910 O O . TYR A 1 110 ? 21.428 7.782 -3.549 1.00 79.25 110 TYR A O 1
ATOM 918 N N . ILE A 1 111 ? 23.611 7.524 -4.005 1.00 81.94 111 ILE A N 1
ATOM 919 C CA . ILE A 1 111 ? 23.634 6.084 -3.715 1.00 81.94 111 ILE A CA 1
ATOM 920 C C . ILE A 1 111 ? 23.325 5.818 -2.238 1.00 81.94 111 ILE A C 1
ATOM 922 O O . ILE A 1 111 ? 22.494 4.958 -1.936 1.00 81.94 111 ILE A O 1
ATOM 926 N N . ASN A 1 112 ? 23.904 6.596 -1.32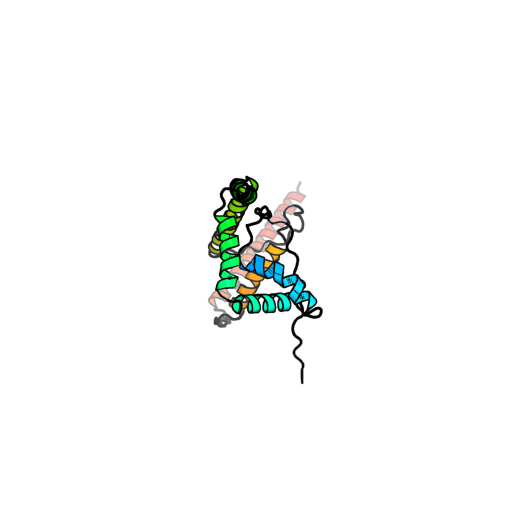3 1.00 81.38 112 ASN A N 1
ATOM 927 C CA . ASN A 1 112 ? 23.633 6.480 0.110 1.00 81.38 112 ASN A CA 1
ATOM 928 C C . ASN A 1 112 ? 22.163 6.785 0.437 1.00 81.38 112 ASN A C 1
ATOM 930 O O . ASN A 1 112 ? 21.520 6.027 1.167 1.00 81.38 112 ASN A O 1
ATOM 934 N N . ALA A 1 113 ? 21.591 7.837 -0.156 1.00 75.00 113 ALA A N 1
ATOM 935 C CA . ALA A 1 113 ? 20.179 8.183 -0.005 1.00 75.00 113 ALA A CA 1
ATOM 936 C C . ALA A 1 113 ? 19.253 7.092 -0.572 1.00 75.00 113 ALA A C 1
ATOM 938 O O . ALA A 1 113 ? 18.267 6.723 0.067 1.00 75.00 113 ALA A O 1
ATOM 939 N N . LYS A 1 114 ? 19.592 6.516 -1.733 1.00 77.50 114 LYS A N 1
ATOM 940 C CA . LYS A 1 114 ? 18.838 5.423 -2.368 1.00 77.50 114 LYS A CA 1
ATOM 941 C C . LYS A 1 114 ? 18.858 4.144 -1.528 1.00 77.50 114 LYS A C 1
ATOM 943 O O . LYS A 1 114 ? 17.820 3.500 -1.373 1.00 77.50 114 LYS A O 1
ATOM 948 N N . THR A 1 115 ? 20.007 3.785 -0.963 1.00 79.06 115 THR A N 1
ATOM 949 C CA . THR A 1 115 ? 20.143 2.620 -0.075 1.00 79.06 115 THR A CA 1
ATOM 950 C C . THR A 1 115 ? 19.393 2.836 1.238 1.00 79.06 115 THR A C 1
ATOM 952 O O . THR A 1 115 ? 18.668 1.945 1.681 1.00 79.06 115 THR A O 1
ATOM 955 N N . ARG A 1 116 ? 19.463 4.045 1.815 1.00 73.88 116 ARG A N 1
ATOM 956 C CA . ARG A 1 116 ? 18.710 4.420 3.023 1.00 73.88 116 ARG A CA 1
ATOM 957 C C . ARG A 1 116 ? 17.198 4.390 2.796 1.00 73.88 116 ARG A C 1
ATOM 959 O O . ARG A 1 116 ? 16.474 3.887 3.649 1.00 73.88 116 ARG A O 1
ATOM 966 N N . ALA A 1 117 ? 16.720 4.858 1.642 1.00 66.31 117 ALA A N 1
ATOM 967 C CA . ALA A 1 117 ? 15.307 4.789 1.273 1.00 66.31 117 ALA A CA 1
ATOM 968 C C . ALA A 1 117 ? 14.814 3.336 1.136 1.00 66.31 117 ALA A C 1
ATOM 970 O O . ALA A 1 117 ? 13.774 2.997 1.695 1.00 66.31 117 ALA A O 1
ATOM 971 N N . LYS A 1 118 ? 15.588 2.456 0.481 1.00 67.62 118 LYS A N 1
ATOM 972 C CA . LYS A 1 118 ? 15.263 1.019 0.376 1.00 67.62 118 LYS A CA 1
ATOM 973 C C . LYS A 1 118 ? 15.282 0.297 1.727 1.00 67.62 118 LYS A C 1
ATOM 975 O O . LYS A 1 118 ? 14.432 -0.553 1.982 1.00 67.62 118 LYS A O 1
ATOM 980 N N . ALA A 1 119 ? 16.231 0.630 2.603 1.00 63.12 119 ALA A N 1
ATOM 981 C CA . ALA A 1 119 ? 16.288 0.078 3.956 1.00 63.12 119 ALA A CA 1
ATOM 982 C C . ALA A 1 119 ? 15.089 0.537 4.803 1.00 63.12 119 ALA A C 1
ATOM 984 O O . ALA A 1 119 ? 14.500 -0.265 5.526 1.00 63.12 119 ALA A O 1
ATOM 985 N N . ASN A 1 120 ? 14.685 1.803 4.664 1.00 56.66 120 ASN A N 1
ATOM 986 C CA . ASN A 1 120 ? 13.523 2.350 5.356 1.00 56.66 120 ASN A CA 1
ATOM 987 C C . ASN A 1 120 ? 12.204 1.746 4.848 1.00 56.66 120 ASN A C 1
ATOM 989 O O . ASN A 1 120 ? 11.336 1.474 5.662 1.00 56.66 120 ASN A O 1
ATOM 993 N N . GLU A 1 121 ? 12.075 1.457 3.547 1.00 52.94 121 GLU A N 1
ATOM 994 C CA . GLU A 1 121 ? 10.916 0.749 2.971 1.00 52.94 121 GLU A CA 1
ATOM 995 C C . GLU A 1 121 ? 10.802 -0.699 3.490 1.00 52.94 121 GLU A C 1
ATOM 997 O O . GLU A 1 121 ? 9.711 -1.191 3.782 1.00 52.94 121 GLU A O 1
ATOM 1002 N N . LYS A 1 122 ? 11.938 -1.394 3.650 1.00 56.09 122 LYS A N 1
ATOM 1003 C CA . LYS A 1 122 ? 11.981 -2.751 4.221 1.00 56.09 122 LYS A CA 1
ATOM 1004 C C . LYS A 1 122 ? 11.679 -2.748 5.726 1.00 56.09 122 LYS A C 1
ATOM 1006 O O . LYS A 1 122 ? 10.959 -3.617 6.208 1.00 56.09 122 LYS A O 1
ATOM 1011 N N . SER A 1 123 ? 12.183 -1.747 6.448 1.00 49.38 123 SER A N 1
ATOM 1012 C CA . SER A 1 123 ? 11.929 -1.544 7.880 1.00 49.38 123 SER A CA 1
ATOM 1013 C C . SER A 1 123 ? 10.485 -1.110 8.159 1.00 49.38 123 SER A C 1
ATOM 1015 O O . SER A 1 123 ? 9.860 -1.619 9.085 1.00 49.38 123 SER A O 1
ATOM 1017 N N . SER A 1 124 ? 9.897 -0.245 7.326 1.00 52.00 124 SER A N 1
ATOM 1018 C CA . SER A 1 124 ? 8.499 0.174 7.464 1.00 52.00 124 SER A CA 1
ATOM 1019 C C . SER A 1 124 ? 7.527 -0.970 7.181 1.00 52.00 124 SER A C 1
ATOM 1021 O O . SER A 1 124 ? 6.542 -1.101 7.901 1.00 52.00 124 SER A O 1
ATOM 1023 N N . ARG A 1 125 ? 7.832 -1.846 6.210 1.00 50.34 125 ARG A N 1
ATOM 1024 C CA . ARG A 1 125 ? 7.071 -3.090 5.989 1.00 50.34 125 ARG A CA 1
ATOM 1025 C C . ARG A 1 125 ? 7.116 -4.032 7.197 1.00 50.34 125 ARG A C 1
ATOM 1027 O O . ARG A 1 125 ? 6.101 -4.633 7.513 1.00 50.34 125 ARG A O 1
ATOM 1034 N N . SER A 1 126 ? 8.258 -4.129 7.880 1.00 47.78 126 SER A N 1
ATOM 1035 C CA . SER A 1 126 ? 8.413 -4.960 9.086 1.00 47.78 126 SER A CA 1
ATOM 1036 C C . SER A 1 126 ? 7.783 -4.331 10.339 1.00 47.78 126 SER A C 1
ATOM 1038 O O . SER A 1 126 ? 7.244 -5.038 11.180 1.00 47.78 126 SER A O 1
ATOM 1040 N N . ARG A 1 127 ? 7.781 -2.997 10.470 1.00 43.75 127 ARG A N 1
ATOM 1041 C CA . ARG A 1 127 ? 7.222 -2.290 11.639 1.00 43.75 127 ARG A CA 1
ATOM 1042 C C . ARG A 1 127 ? 5.688 -2.265 11.674 1.00 43.75 127 ARG A C 1
ATOM 1044 O O . ARG A 1 127 ? 5.123 -2.105 12.748 1.00 43.75 127 ARG A O 1
ATOM 1051 N N . MET A 1 128 ? 5.011 -2.442 10.539 1.00 47.50 128 MET A N 1
ATOM 1052 C CA . MET A 1 128 ? 3.538 -2.492 10.475 1.00 47.50 128 MET A CA 1
ATOM 1053 C C . MET A 1 128 ? 2.940 -3.825 10.970 1.00 47.50 128 MET A C 1
ATOM 1055 O O . MET A 1 128 ? 1.718 -3.957 11.022 1.00 47.50 128 MET A O 1
ATOM 1059 N N . GLU A 1 129 ? 3.781 -4.792 11.349 1.00 43.16 129 GLU A N 1
ATOM 1060 C CA . GLU A 1 129 ? 3.381 -6.067 11.958 1.00 43.16 129 GLU A CA 1
ATOM 1061 C C . GLU A 1 129 ? 3.077 -5.933 13.467 1.00 43.16 129 GLU A C 1
ATOM 1063 O O . GLU A 1 129 ? 2.272 -6.688 14.007 1.00 43.16 129 GLU A O 1
ATOM 1068 N N . ALA A 1 130 ? 3.644 -4.930 14.154 1.00 40.34 130 ALA A N 1
ATOM 1069 C CA . ALA A 1 130 ? 3.411 -4.709 15.581 1.00 40.34 130 ALA A CA 1
ATOM 1070 C C . ALA A 1 130 ? 2.178 -3.814 15.805 1.00 40.34 130 ALA A C 1
ATOM 1072 O O . ALA A 1 130 ? 2.195 -2.613 15.534 1.00 40.34 130 ALA A O 1
ATOM 1073 N N . GLY A 1 131 ? 1.089 -4.436 16.261 1.00 49.78 131 GLY A N 1
ATOM 1074 C CA . GLY A 1 131 ? -0.228 -3.828 16.429 1.00 49.78 131 GLY A CA 1
ATOM 1075 C C . GLY A 1 131 ? -0.274 -2.605 17.352 1.00 49.78 131 GLY A C 1
ATOM 1076 O O . GLY A 1 131 ? 0.388 -2.543 18.383 1.00 49.78 131 GLY A O 1
ATOM 1077 N N . GLY A 1 132 ? -1.123 -1.649 16.969 1.00 42.56 132 GLY A N 1
ATOM 1078 C CA . GLY A 1 132 ? -1.464 -0.465 17.756 1.00 42.56 132 GLY A CA 1
ATOM 1079 C C . GLY A 1 132 ? -1.694 0.752 16.864 1.00 42.56 132 GLY A C 1
ATOM 1080 O O . GLY A 1 132 ? -0.797 1.570 16.686 1.00 42.56 132 GLY A O 1
ATOM 1081 N N . VAL A 1 133 ? -2.886 0.875 16.271 1.00 45.56 133 VAL A N 1
ATOM 1082 C CA . VAL A 1 133 ? -3.278 2.086 15.531 1.00 45.56 133 VAL A CA 1
ATOM 1083 C C . VAL A 1 133 ? -3.952 3.043 16.513 1.00 45.56 133 VAL A C 1
ATOM 1085 O O . VAL A 1 133 ? -5.096 2.827 16.901 1.00 45.56 133 VAL A O 1
ATOM 1088 N N . VAL A 1 134 ? -3.235 4.095 16.916 1.00 41.59 134 VAL A N 1
ATOM 1089 C CA . VAL A 1 134 ? -3.810 5.242 17.633 1.00 41.59 134 VAL A CA 1
ATOM 1090 C C . VAL A 1 134 ? -4.374 6.210 16.598 1.00 41.59 134 VAL A C 1
ATOM 1092 O O . VAL A 1 134 ? -3.658 6.694 15.722 1.00 41.59 134 VAL A O 1
ATOM 1095 N N . ILE A 1 135 ? -5.676 6.467 16.689 1.00 46.53 135 ILE A N 1
ATOM 1096 C CA . ILE A 1 135 ? -6.357 7.521 15.939 1.00 46.53 135 ILE A CA 1
ATOM 1097 C C . ILE A 1 135 ? -5.913 8.849 16.557 1.00 46.53 135 ILE A C 1
ATOM 1099 O O . ILE A 1 135 ? -6.335 9.166 17.666 1.00 46.53 135 ILE A O 1
ATOM 1103 N N . GLN A 1 136 ? -5.052 9.611 15.878 1.00 43.84 136 GLN A N 1
ATOM 1104 C CA . GLN A 1 136 ? -4.851 11.014 16.241 1.00 43.84 136 GLN A CA 1
ATOM 1105 C C . GLN A 1 136 ? -5.939 11.865 15.572 1.00 43.84 136 GLN A C 1
ATOM 1107 O O . GLN A 1 136 ? -6.110 11.757 14.350 1.00 43.84 136 GLN A O 1
ATOM 1112 N N . PRO A 1 137 ? -6.696 12.671 16.340 1.00 43.44 137 PRO A N 1
ATOM 1113 C CA . PRO A 1 137 ? -7.535 13.711 15.767 1.00 43.44 137 PRO A CA 1
ATOM 1114 C C . PRO A 1 137 ? -6.658 14.722 15.019 1.00 43.44 137 PRO A C 1
ATOM 1116 O O . PRO A 1 137 ? -5.481 14.902 15.324 1.00 43.44 137 PRO A O 1
ATOM 1119 N N . VAL A 1 138 ? -7.231 15.313 13.975 1.00 46.31 138 VAL A N 1
ATOM 1120 C CA . VAL A 1 138 ? -6.569 16.330 13.159 1.00 46.31 138 VAL A CA 1
ATOM 1121 C C . VAL A 1 138 ? -6.524 17.617 13.975 1.00 46.31 138 VAL A C 1
ATOM 1123 O O . VAL A 1 138 ? -7.506 18.351 13.999 1.00 46.31 138 VAL A O 1
ATOM 1126 N N . ASP A 1 139 ? -5.408 17.868 14.651 1.00 38.16 139 ASP A N 1
ATOM 1127 C CA . ASP A 1 139 ? -5.094 19.206 15.146 1.00 38.16 139 ASP A CA 1
ATOM 1128 C C . ASP A 1 139 ? -4.555 20.018 13.956 1.00 38.16 139 ASP A C 1
ATOM 1130 O O . ASP A 1 139 ? -3.505 19.707 13.390 1.00 38.16 139 ASP A O 1
ATOM 1134 N N . GLU A 1 140 ? -5.319 21.023 13.523 1.00 49.53 140 GLU A N 1
ATOM 1135 C CA . GLU A 1 140 ? -5.042 21.879 12.355 1.00 49.53 140 GLU A CA 1
ATOM 1136 C C . GLU A 1 140 ? -3.942 22.938 12.596 1.00 49.53 140 GLU A C 1
ATOM 1138 O O . GLU A 1 140 ? -3.890 23.948 11.899 1.00 49.53 140 GLU A O 1
ATOM 1143 N N . GLU A 1 141 ? -3.023 22.725 13.542 1.00 45.22 141 GLU A N 1
ATOM 1144 C CA . GLU A 1 141 ? -1.994 23.714 13.907 1.00 45.22 141 GLU A CA 1
ATOM 1145 C C . GLU A 1 141 ? -0.562 23.158 13.888 1.00 45.22 141 GLU A C 1
ATOM 1147 O O . GLU A 1 141 ? 0.200 23.326 14.837 1.00 45.22 141 GLU A O 1
ATOM 1152 N N . ASP A 1 142 ? -0.137 22.541 12.783 1.00 39.31 142 ASP A N 1
ATOM 1153 C CA . ASP A 1 142 ? 1.303 22.390 12.532 1.00 39.31 142 ASP A CA 1
ATOM 1154 C C . ASP A 1 142 ? 1.668 22.710 11.079 1.00 39.31 142 ASP A C 1
ATOM 1156 O O . ASP A 1 142 ? 1.756 21.852 10.197 1.00 39.31 142 ASP A O 1
ATOM 1160 N N . ALA A 1 143 ? 1.910 23.999 10.843 1.00 44.31 143 ALA A N 1
ATOM 1161 C CA . ALA A 1 143 ? 2.421 24.571 9.601 1.00 44.31 143 ALA A CA 1
ATOM 1162 C C . ALA A 1 143 ? 3.889 24.182 9.287 1.00 44.31 143 ALA A C 1
ATOM 1164 O O . ALA A 1 143 ? 4.534 24.839 8.470 1.00 44.31 143 ALA A O 1
ATOM 1165 N N . GLY A 1 144 ? 4.448 23.146 9.926 1.00 47.97 144 GLY A N 1
ATOM 1166 C CA . GLY A 1 144 ? 5.876 22.825 9.846 1.00 47.97 144 GLY A CA 1
ATOM 1167 C C . GLY A 1 144 ? 6.252 21.489 9.208 1.00 47.97 144 GLY A C 1
ATOM 1168 O O . GLY A 1 144 ? 7.403 21.326 8.802 1.00 47.97 144 GLY A O 1
ATOM 1169 N N . ASN A 1 145 ? 5.344 20.517 9.094 1.00 53.84 145 ASN A N 1
ATOM 1170 C CA . ASN A 1 145 ? 5.723 19.187 8.607 1.00 53.84 145 ASN A CA 1
ATOM 1171 C C . ASN A 1 145 ? 4.604 18.533 7.799 1.00 53.84 145 ASN A C 1
ATOM 1173 O O . ASN A 1 145 ? 4.089 17.465 8.137 1.00 53.84 145 ASN A O 1
ATOM 1177 N N . GLU A 1 146 ? 4.245 19.196 6.700 1.00 48.84 146 GLU A N 1
ATOM 1178 C CA . GLU A 1 146 ? 3.308 18.693 5.707 1.00 48.84 146 GLU A CA 1
ATOM 1179 C C . GLU A 1 146 ? 3.852 17.375 5.139 1.00 48.84 146 GLU A C 1
ATOM 1181 O O . GLU A 1 146 ? 4.711 17.308 4.255 1.00 48.84 146 GLU A O 1
ATOM 1186 N N . LEU A 1 147 ? 3.384 16.280 5.730 1.00 56.94 147 LEU A N 1
ATOM 1187 C CA . LEU A 1 147 ? 3.600 14.927 5.273 1.00 56.94 147 LEU A CA 1
ATOM 1188 C C . LEU A 1 147 ? 3.163 14.884 3.806 1.00 56.94 147 LEU A C 1
ATOM 1190 O O . LEU A 1 147 ? 1.968 14.796 3.542 1.00 56.94 147 LEU A O 1
ATOM 1194 N N . SER A 1 148 ? 4.127 14.999 2.877 1.00 70.44 148 SER A N 1
ATOM 1195 C CA . SER A 1 148 ? 3.896 15.161 1.434 1.00 70.44 148 SER A CA 1
ATOM 1196 C C . SER A 1 148 ? 2.628 14.438 0.996 1.00 70.44 148 SER A C 1
ATOM 1198 O O . SER A 1 148 ? 2.496 13.249 1.293 1.00 70.44 148 SER A O 1
ATOM 1200 N N . CYS A 1 149 ? 1.722 15.102 0.270 1.00 66.88 149 CYS A N 1
ATOM 1201 C CA . CYS A 1 149 ? 0.438 14.529 -0.164 1.00 66.88 149 CYS A CA 1
ATOM 1202 C C . CYS A 1 149 ? 0.565 13.104 -0.740 1.00 66.88 149 CYS A C 1
ATOM 1204 O O . CYS A 1 149 ? -0.354 12.297 -0.626 1.00 66.88 149 CYS A O 1
ATOM 1206 N N . ARG A 1 150 ? 1.732 12.760 -1.308 1.00 72.94 150 ARG A N 1
ATOM 1207 C CA . ARG A 1 150 ? 2.101 11.404 -1.742 1.00 72.94 150 ARG A CA 1
ATOM 1208 C C . ARG A 1 150 ? 2.136 10.373 -0.604 1.00 72.94 150 ARG A C 1
ATOM 1210 O O . ARG A 1 150 ? 1.607 9.280 -0.768 1.00 72.94 150 ARG A O 1
ATOM 1217 N N . ARG A 1 151 ? 2.761 10.690 0.531 1.00 77.12 151 ARG A N 1
ATOM 1218 C CA . ARG A 1 151 ? 2.838 9.818 1.712 1.00 77.12 151 ARG A CA 1
ATOM 1219 C C . ARG A 1 151 ? 1.473 9.672 2.379 1.00 77.12 151 ARG A C 1
ATOM 1221 O O . ARG A 1 151 ? 1.104 8.555 2.720 1.00 77.12 151 ARG A O 1
ATOM 1228 N N . LEU A 1 152 ? 0.701 10.755 2.495 1.00 81.56 152 LEU A N 1
ATOM 1229 C CA . LEU A 1 152 ? -0.666 10.676 3.020 1.00 81.56 152 LEU A CA 1
ATOM 1230 C C . LEU A 1 152 ? -1.571 9.822 2.117 1.00 81.56 152 LEU A C 1
ATOM 1232 O O . LEU A 1 152 ? -2.326 8.987 2.614 1.00 81.56 152 LEU A O 1
ATOM 1236 N N . ALA A 1 153 ? -1.458 9.976 0.794 1.00 82.81 153 ALA A N 1
ATOM 1237 C CA . ALA A 1 153 ? -2.173 9.138 -0.165 1.00 82.81 153 ALA A CA 1
ATOM 1238 C C . ALA A 1 153 ? -1.772 7.658 -0.060 1.00 82.81 153 ALA A C 1
ATOM 1240 O O . ALA A 1 153 ? -2.652 6.804 -0.074 1.00 82.81 153 ALA A O 1
ATOM 1241 N N . ALA A 1 154 ? -0.480 7.353 0.107 1.00 81.75 154 ALA A N 1
ATOM 1242 C CA . ALA A 1 154 ? -0.001 5.982 0.296 1.00 81.75 154 ALA A CA 1
ATOM 1243 C C . ALA A 1 154 ? -0.559 5.346 1.581 1.00 81.75 154 ALA A C 1
ATOM 1245 O O . ALA A 1 154 ? -1.132 4.264 1.531 1.00 81.75 154 ALA A O 1
ATOM 1246 N N . VAL A 1 155 ? -0.506 6.062 2.710 1.00 85.31 155 VAL A N 1
ATOM 1247 C CA . VAL A 1 155 ? -1.077 5.582 3.982 1.00 85.31 155 VAL A CA 1
ATOM 1248 C C . VAL A 1 155 ? -2.582 5.330 3.858 1.00 85.31 155 VAL A C 1
ATOM 1250 O O . VAL A 1 155 ? -3.087 4.317 4.340 1.00 85.31 155 VAL A O 1
ATOM 1253 N N . ARG A 1 156 ? -3.314 6.225 3.181 1.00 91.06 156 ARG A N 1
ATOM 1254 C CA . ARG A 1 156 ? -4.750 6.041 2.917 1.00 91.06 156 ARG A CA 1
ATOM 1255 C C . ARG A 1 156 ? -5.013 4.838 2.012 1.00 91.06 156 ARG A C 1
ATOM 1257 O O . ARG A 1 156 ? -5.953 4.095 2.275 1.00 91.06 156 ARG A O 1
ATOM 1264 N N . PHE A 1 157 ? -4.200 4.644 0.976 1.00 90.75 157 PHE A N 1
ATOM 1265 C CA . PHE A 1 157 ? -4.314 3.517 0.053 1.00 90.75 157 PHE A CA 1
ATOM 1266 C C . PHE A 1 157 ? -4.140 2.179 0.776 1.00 90.75 157 PHE A C 1
ATOM 1268 O O . PHE A 1 157 ? -5.014 1.319 0.654 1.00 90.75 157 PHE A O 1
ATOM 1275 N N . ASP A 1 158 ? -3.082 2.040 1.578 1.00 86.44 158 ASP A N 1
ATOM 1276 C CA . ASP A 1 158 ? -2.789 0.814 2.327 1.00 86.44 158 ASP A CA 1
ATOM 1277 C C . ASP A 1 158 ? -3.881 0.520 3.362 1.00 86.44 158 ASP A C 1
ATOM 1279 O O . ASP A 1 158 ? -4.391 -0.599 3.449 1.00 86.44 158 ASP A O 1
ATOM 1283 N N . ARG A 1 159 ? -4.312 1.551 4.104 1.00 93.00 159 ARG A N 1
ATOM 1284 C CA . ARG A 1 159 ? -5.420 1.438 5.060 1.00 93.00 159 ARG A CA 1
ATOM 1285 C C . ARG A 1 159 ? -6.703 0.975 4.373 1.00 93.00 159 ARG A C 1
ATOM 1287 O O . ARG A 1 159 ? -7.359 0.066 4.866 1.00 93.00 159 ARG A O 1
ATOM 1294 N N . ASN A 1 160 ? -7.070 1.592 3.251 1.00 96.06 160 ASN A N 1
ATOM 1295 C CA . ASN A 1 160 ? -8.305 1.259 2.547 1.00 96.06 160 ASN A CA 1
ATOM 1296 C C . ASN A 1 160 ? -8.261 -0.163 1.968 1.00 96.06 160 ASN A C 1
ATOM 1298 O O . ASN A 1 160 ? -9.266 -0.862 2.038 1.00 96.06 160 ASN A O 1
ATOM 1302 N N . HIS A 1 161 ? -7.111 -0.617 1.458 1.00 94.56 161 HIS A N 1
ATOM 1303 C CA . HIS A 1 161 ? -6.951 -2.000 0.995 1.00 94.56 161 HIS A CA 1
ATOM 1304 C C . HIS A 1 161 ? -7.138 -3.003 2.128 1.00 94.56 161 HIS A C 1
ATOM 1306 O O . HIS A 1 161 ? -7.818 -4.009 1.946 1.00 94.56 161 HIS A O 1
ATOM 1312 N N . ARG A 1 162 ? -6.597 -2.702 3.312 1.00 91.31 162 ARG A N 1
ATOM 1313 C CA . ARG A 1 162 ? -6.801 -3.535 4.497 1.00 91.31 162 ARG A CA 1
ATOM 1314 C C . ARG A 1 162 ? -8.269 -3.584 4.918 1.00 91.31 162 ARG A C 1
ATOM 1316 O O . ARG A 1 162 ? -8.790 -4.671 5.105 1.00 91.31 162 ARG A O 1
ATOM 1323 N N . LEU A 1 163 ? -8.943 -2.435 4.998 1.00 94.62 163 LEU A N 1
ATOM 1324 C CA . LEU A 1 163 ? -10.364 -2.373 5.367 1.00 94.62 163 LEU A CA 1
ATOM 1325 C C . LEU A 1 163 ? -11.256 -3.139 4.386 1.00 94.62 163 LEU A C 1
ATOM 1327 O O . LEU A 1 163 ? -12.206 -3.792 4.800 1.00 94.62 163 LEU A O 1
ATOM 1331 N N . ILE A 1 164 ? -10.943 -3.077 3.091 1.00 94.44 164 ILE A N 1
ATOM 1332 C CA . ILE A 1 164 ? -11.642 -3.860 2.070 1.00 94.44 164 ILE A CA 1
ATOM 1333 C C . ILE A 1 164 ? -11.364 -5.356 2.255 1.00 94.44 164 ILE A C 1
ATOM 1335 O O . ILE A 1 164 ? -12.293 -6.153 2.182 1.00 94.44 164 ILE A O 1
ATOM 1339 N N . GLY A 1 165 ? -10.119 -5.740 2.551 1.00 94.75 165 GLY A N 1
ATOM 1340 C CA . GLY A 1 165 ? -9.772 -7.122 2.892 1.00 94.75 165 GLY A CA 1
ATOM 1341 C C . GLY A 1 165 ? -10.520 -7.641 4.123 1.00 94.75 165 GLY A C 1
ATOM 1342 O O . GLY A 1 165 ? -11.032 -8.755 4.091 1.00 94.75 165 GLY A O 1
ATOM 1343 N N . ASP A 1 166 ? -10.645 -6.823 5.168 1.00 91.94 166 ASP A N 1
ATOM 1344 C CA . ASP A 1 166 ? -11.388 -7.166 6.384 1.00 91.94 166 ASP A CA 1
ATOM 1345 C C . ASP A 1 166 ? -12.898 -7.275 6.109 1.00 91.94 166 ASP A C 1
ATOM 1347 O O . ASP A 1 166 ? -13.549 -8.191 6.607 1.00 91.94 166 ASP A O 1
ATOM 1351 N N . LEU A 1 167 ? -13.455 -6.388 5.275 1.00 91.56 167 LEU A N 1
ATOM 1352 C CA . LEU A 1 167 ? -14.873 -6.404 4.893 1.00 91.56 167 LEU A CA 1
ATOM 1353 C C . LEU A 1 167 ? -15.256 -7.666 4.110 1.00 91.56 167 LEU A C 1
ATOM 1355 O O . LEU A 1 167 ? -16.340 -8.206 4.307 1.00 91.56 167 LEU A O 1
ATOM 1359 N N . PHE A 1 168 ? -14.371 -8.126 3.225 1.00 94.62 168 PHE A N 1
ATOM 1360 C CA . PHE A 1 168 ? -14.555 -9.356 2.449 1.00 94.62 168 PHE A CA 1
ATOM 1361 C C . PHE A 1 168 ? -13.861 -10.568 3.082 1.00 94.62 168 PHE A C 1
ATOM 1363 O O . PHE A 1 168 ? -13.682 -11.597 2.426 1.00 94.62 168 PHE A O 1
ATOM 1370 N N . SER A 1 169 ? -13.465 -10.460 4.351 1.00 93.62 169 SER A N 1
ATOM 1371 C CA . SER A 1 169 ? -12.934 -11.585 5.106 1.00 93.62 169 SER A CA 1
ATOM 1372 C C . SER A 1 169 ? -13.996 -12.688 5.197 1.00 93.62 169 SER A C 1
ATOM 1374 O O . SER A 1 169 ? -15.179 -12.387 5.358 1.00 93.62 169 SER A O 1
ATOM 1376 N N . PRO A 1 170 ? -13.613 -13.978 5.161 1.00 92.12 170 PRO A N 1
ATOM 1377 C CA . PRO A 1 170 ? -14.550 -15.086 5.369 1.00 92.12 170 PRO A CA 1
ATOM 1378 C C . PRO A 1 170 ? -15.139 -15.132 6.794 1.00 92.12 170 PRO A C 1
ATOM 1380 O O . PRO A 1 170 ? -15.937 -16.019 7.097 1.00 92.12 170 PRO A O 1
ATOM 1383 N N . ALA A 1 171 ? -14.740 -14.216 7.684 1.00 91.25 171 ALA A N 1
ATOM 1384 C CA . ALA A 1 171 ? -15.290 -14.089 9.024 1.00 91.25 171 ALA A CA 1
ATOM 1385 C C . ALA A 1 171 ? -16.793 -13.761 8.977 1.00 91.25 171 ALA A C 1
ATOM 1387 O O . ALA A 1 171 ? -17.214 -12.709 8.502 1.00 91.25 171 ALA A O 1
ATOM 1388 N N . ILE A 1 172 ? -17.607 -14.668 9.511 1.00 86.56 172 ILE A N 1
ATOM 1389 C CA . ILE A 1 172 ? -19.053 -14.484 9.627 1.00 86.56 172 ILE A CA 1
ATOM 1390 C C . ILE A 1 172 ? -19.327 -13.638 10.873 1.00 86.56 172 ILE A C 1
ATOM 1392 O O . ILE A 1 172 ? -18.763 -13.893 11.939 1.00 86.56 172 ILE A O 1
ATOM 1396 N N . VAL A 1 173 ? -20.207 -12.641 10.749 1.00 87.12 173 VAL A N 1
ATOM 1397 C CA . VAL A 1 173 ? -20.677 -11.847 11.891 1.00 87.12 173 VAL A CA 1
ATOM 1398 C C . VAL A 1 173 ? -21.364 -12.780 12.883 1.00 87.12 173 VAL A C 1
ATOM 1400 O O . VAL A 1 173 ? -22.369 -13.414 12.558 1.00 87.12 173 VAL A O 1
ATOM 1403 N N . THR A 1 174 ? -20.815 -12.880 14.090 1.00 85.69 174 THR A N 1
ATOM 1404 C CA . THR A 1 174 ? -21.426 -13.670 15.155 1.00 85.69 174 THR A CA 1
ATOM 1405 C C . THR A 1 174 ? -22.672 -12.963 15.674 1.00 85.69 174 THR A C 1
ATOM 1407 O O . THR A 1 174 ? -22.700 -11.742 15.835 1.00 85.69 174 THR A O 1
ATOM 1410 N N . ASP A 1 175 ? -23.726 -13.735 15.934 1.00 85.44 175 ASP A N 1
ATOM 1411 C CA . ASP A 1 175 ? -24.930 -13.201 16.558 1.00 85.44 175 ASP A CA 1
ATOM 1412 C C . ASP A 1 175 ? -24.617 -12.820 18.011 1.00 85.44 175 ASP A C 1
ATOM 1414 O O . ASP A 1 175 ? -24.334 -13.673 18.853 1.00 85.44 175 ASP A O 1
ATOM 1418 N N . THR A 1 176 ? -24.623 -11.520 18.297 1.00 83.06 176 THR A N 1
ATOM 1419 C CA . THR A 1 176 ? -24.303 -10.967 19.620 1.00 83.06 176 THR A CA 1
ATOM 1420 C C . THR A 1 176 ? -25.512 -10.895 20.542 1.00 83.06 176 THR A C 1
ATOM 1422 O O . THR A 1 176 ? -25.394 -10.395 21.666 1.00 83.06 176 THR A O 1
ATOM 1425 N N . ARG A 1 177 ? -26.680 -11.386 20.104 1.00 87.19 177 ARG A N 1
ATOM 1426 C CA . ARG A 1 177 ? -27.884 -11.452 20.933 1.00 87.19 177 ARG A CA 1
ATOM 1427 C C . ARG A 1 177 ? -27.644 -12.389 22.111 1.00 87.19 177 ARG A C 1
ATOM 1429 O O . ARG A 1 177 ? -27.833 -13.598 22.044 1.00 87.19 177 ARG A O 1
ATOM 1436 N N . THR A 1 178 ? -27.217 -11.795 23.216 1.00 82.06 178 THR A N 1
ATOM 1437 C CA . THR A 1 178 ? -27.023 -12.476 24.491 1.00 82.06 178 THR A CA 1
ATOM 1438 C C . THR A 1 178 ? -28.270 -12.282 25.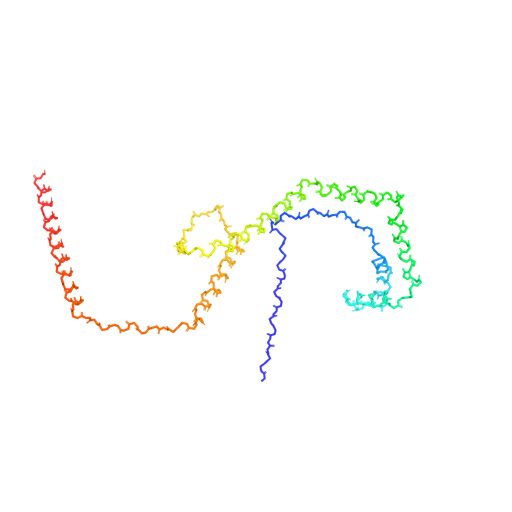337 1.00 82.06 178 THR A C 1
ATOM 1440 O O . THR A 1 178 ? -28.739 -11.162 25.543 1.00 82.06 178 THR A O 1
ATOM 1443 N N . VAL A 1 179 ? -28.833 -13.387 25.825 1.00 85.75 179 VAL A N 1
ATOM 1444 C CA . VAL A 1 179 ? -29.900 -13.322 26.824 1.00 85.75 179 VAL A CA 1
ATOM 1445 C C . VAL A 1 179 ? -29.294 -12.748 28.099 1.00 85.75 179 VAL A C 1
ATOM 1447 O O . VAL A 1 179 ? -28.287 -13.249 28.605 1.00 85.75 179 VAL A O 1
ATOM 1450 N N . VAL A 1 180 ? -29.886 -11.673 28.613 1.00 87.19 180 VAL A N 1
ATOM 1451 C CA . VAL A 1 180 ? -29.395 -11.037 29.833 1.00 87.19 180 VAL A CA 1
ATOM 1452 C C . VAL A 1 180 ? -29.683 -11.964 31.013 1.00 87.19 180 VAL A C 1
ATOM 1454 O O . VAL A 1 180 ? -30.831 -12.154 31.402 1.00 87.19 180 VAL A O 1
ATOM 1457 N N . ALA A 1 181 ? -28.630 -12.555 31.579 1.00 90.88 181 ALA A N 1
ATOM 1458 C CA . ALA A 1 181 ? -28.753 -13.426 32.741 1.00 90.88 181 ALA A CA 1
ATOM 1459 C C . ALA A 1 181 ? -29.278 -12.651 33.960 1.00 90.88 181 ALA A C 1
ATOM 1461 O O . ALA A 1 181 ? -28.860 -11.516 34.208 1.00 90.88 181 ALA A O 1
ATOM 1462 N N . GLN A 1 182 ? -30.122 -13.289 34.773 1.00 91.69 182 GLN A N 1
ATOM 1463 C CA . GLN A 1 182 ? -30.712 -12.650 35.954 1.00 91.69 182 GLN A CA 1
ATOM 1464 C C . GLN A 1 182 ? -29.645 -12.126 36.928 1.00 91.69 182 GLN A C 1
ATOM 1466 O O . GLN A 1 182 ? -29.726 -10.987 37.377 1.00 91.69 182 GLN A O 1
ATOM 1471 N N . ASN A 1 183 ? -28.563 -12.882 37.132 1.00 94.25 183 ASN A N 1
ATOM 1472 C CA . ASN A 1 183 ? -27.426 -12.448 37.952 1.00 94.25 183 ASN A CA 1
ATOM 1473 C C . ASN A 1 183 ? -26.799 -11.133 37.451 1.00 94.25 183 ASN A C 1
ATOM 1475 O O . ASN A 1 183 ? -26.371 -10.303 38.252 1.00 94.25 183 ASN A O 1
ATOM 1479 N N . ARG A 1 184 ? -26.756 -10.917 36.125 1.00 94.25 184 ARG A N 1
ATOM 1480 C CA . ARG A 1 184 ? -26.266 -9.666 35.525 1.00 94.25 184 ARG A CA 1
ATOM 1481 C C . ARG A 1 184 ? -27.241 -8.519 35.791 1.00 94.25 184 ARG A C 1
ATOM 1483 O O . ARG A 1 184 ? -26.791 -7.429 36.127 1.00 94.25 184 ARG A O 1
ATOM 1490 N N . MET A 1 185 ? -28.550 -8.765 35.699 1.00 95.69 185 MET A N 1
ATOM 1491 C CA . MET A 1 185 ? -29.576 -7.776 36.064 1.00 95.69 185 MET A CA 1
ATOM 1492 C C . MET A 1 185 ? -29.457 -7.365 37.532 1.00 95.69 185 MET A C 1
ATOM 1494 O O . MET A 1 185 ? -29.504 -6.179 37.848 1.00 95.69 185 MET A O 1
ATOM 1498 N N . ASP A 1 186 ? -29.238 -8.323 38.428 1.00 96.69 186 ASP A N 1
ATOM 1499 C CA . ASP A 1 186 ? -29.103 -8.048 39.858 1.00 96.69 186 ASP A CA 1
ATOM 1500 C C . ASP A 1 186 ? -27.810 -7.296 40.184 1.00 96.69 186 ASP A C 1
ATOM 1502 O O . ASP A 1 186 ? -27.813 -6.385 41.014 1.00 96.69 186 ASP A O 1
ATOM 1506 N N . MET A 1 187 ? -26.711 -7.604 39.490 1.00 96.62 187 MET A N 1
ATOM 1507 C CA . MET A 1 187 ? -25.469 -6.838 39.606 1.00 96.62 187 MET A CA 1
ATOM 1508 C C . MET A 1 187 ? -25.653 -5.389 39.139 1.00 96.62 187 MET A C 1
ATOM 1510 O O . MET A 1 187 ? -25.224 -4.468 39.833 1.00 96.62 187 MET A O 1
ATOM 1514 N N . LEU A 1 188 ? -26.344 -5.174 38.016 1.00 97.00 188 LEU A N 1
ATOM 1515 C CA . LEU A 1 188 ? -26.653 -3.835 37.507 1.00 97.00 188 LEU A CA 1
ATOM 1516 C C . LEU A 1 188 ? -27.554 -3.051 38.471 1.00 97.00 188 LEU A C 1
ATOM 1518 O O . LEU A 1 188 ? -27.308 -1.872 38.714 1.00 97.00 188 LEU A O 1
ATOM 1522 N N . ARG A 1 189 ? -28.551 -3.701 39.086 1.00 97.56 189 ARG A N 1
ATOM 1523 C CA . ARG A 1 189 ? -29.389 -3.079 40.128 1.00 97.56 189 ARG A CA 1
ATOM 1524 C C . ARG A 1 189 ? -28.565 -2.647 41.339 1.00 97.56 189 ARG A C 1
ATOM 1526 O O . ARG A 1 189 ? -28.730 -1.525 41.809 1.00 97.56 189 ARG A O 1
ATOM 1533 N N . LYS A 1 190 ? -27.649 -3.499 41.813 1.00 97.69 190 LYS A N 1
ATOM 1534 C CA . LYS A 1 190 ? -26.734 -3.154 42.915 1.00 97.69 190 LYS A CA 1
ATOM 1535 C C . LYS A 1 190 ? -25.822 -1.982 42.552 1.00 97.69 190 LYS A C 1
ATOM 1537 O O . LYS A 1 190 ? -25.624 -1.092 43.373 1.00 97.69 190 LYS A O 1
ATOM 1542 N N . GLN A 1 191 ? -25.303 -1.947 41.324 1.00 97.88 191 GLN A N 1
ATOM 1543 C CA . GLN A 1 191 ? -24.497 -0.823 40.838 1.00 97.88 191 GLN A CA 1
ATOM 1544 C C . GLN A 1 191 ? -25.306 0.478 40.787 1.00 97.88 191 GLN A C 1
ATOM 1546 O O . GLN A 1 191 ? -24.827 1.503 41.266 1.00 97.88 191 GLN A O 1
ATOM 1551 N N . ALA A 1 192 ? -26.543 0.436 40.287 1.00 97.94 192 ALA A N 1
ATOM 1552 C CA . ALA A 1 192 ? -27.427 1.599 40.255 1.00 97.94 192 ALA A CA 1
ATOM 1553 C C . ALA A 1 192 ? -27.723 2.135 41.667 1.00 97.94 192 ALA A C 1
ATOM 1555 O O . ALA A 1 192 ? -27.610 3.334 41.910 1.00 97.94 192 ALA A O 1
ATOM 1556 N N . GLN A 1 193 ? -28.023 1.245 42.617 1.00 97.75 193 GLN A N 1
ATOM 1557 C CA . GLN A 1 193 ? -28.224 1.616 44.021 1.00 97.75 193 GLN A CA 1
ATOM 1558 C C . GLN A 1 193 ? -26.962 2.228 44.639 1.00 97.75 193 GLN A C 1
ATOM 1560 O O . GLN A 1 193 ? -27.044 3.254 45.309 1.00 97.75 193 GLN A O 1
ATOM 1565 N N . SER A 1 194 ? -25.790 1.643 44.380 1.00 98.12 194 SER A N 1
ATOM 1566 C CA . SER A 1 194 ? -24.515 2.166 44.877 1.00 98.12 194 SER A CA 1
ATOM 1567 C C . SER A 1 194 ? -24.207 3.561 44.330 1.00 98.12 194 SER A C 1
ATOM 1569 O O . SER A 1 194 ? -23.731 4.412 45.077 1.00 98.12 194 SER A O 1
ATOM 1571 N N . LEU A 1 195 ? -24.473 3.807 43.044 1.00 98.12 195 LEU A N 1
ATOM 1572 C CA . LEU A 1 195 ? -24.280 5.120 42.425 1.00 98.12 195 LEU A CA 1
ATOM 1573 C C . LEU A 1 195 ? -25.263 6.151 42.980 1.00 98.12 195 LEU A C 1
ATOM 1575 O O . LEU A 1 195 ? -24.858 7.268 43.282 1.00 98.12 195 LEU A O 1
ATOM 1579 N N . SER A 1 196 ? -26.524 5.768 43.187 1.00 97.81 196 SER A N 1
ATOM 1580 C CA . SER A 1 196 ? -27.518 6.641 43.816 1.00 97.81 196 SER A CA 1
ATOM 1581 C C . SER A 1 196 ? -27.131 7.002 45.252 1.00 97.81 196 SER A C 1
ATOM 1583 O O . SER A 1 196 ? -27.232 8.160 45.640 1.00 97.81 196 SER A O 1
ATOM 1585 N N . ALA A 1 197 ? -26.630 6.041 46.031 1.00 97.62 197 ALA A N 1
ATOM 1586 C CA . ALA A 1 197 ? -26.138 6.308 47.379 1.00 97.62 197 ALA A CA 1
ATOM 1587 C C . ALA A 1 197 ? -24.920 7.247 47.368 1.00 97.62 197 ALA A C 1
ATOM 1589 O O . ALA A 1 197 ? -24.813 8.139 48.207 1.00 97.62 197 ALA A O 1
ATOM 1590 N N . HIS A 1 198 ? -24.015 7.071 46.401 1.00 97.88 198 HIS A N 1
ATOM 1591 C CA . HIS A 1 198 ? -22.868 7.957 46.232 1.00 97.88 198 HIS A CA 1
ATOM 1592 C C . HIS A 1 198 ? -23.290 9.384 45.854 1.00 97.88 198 HIS A C 1
ATOM 1594 O O . HIS A 1 198 ? -22.757 10.338 46.413 1.00 97.88 198 HIS A O 1
ATOM 1600 N N . GLN A 1 199 ? -24.271 9.532 44.960 1.00 97.19 199 GLN A N 1
ATOM 1601 C CA . GLN A 1 199 ? -24.842 10.828 44.587 1.00 97.19 199 GLN A CA 1
ATOM 1602 C C . GLN A 1 199 ? -25.427 11.553 45.804 1.00 97.19 199 GLN A C 1
ATOM 1604 O O . GLN A 1 199 ? -25.052 12.692 46.065 1.00 97.19 199 GLN A O 1
ATOM 1609 N N . ASN A 1 200 ? -26.252 10.870 46.604 1.00 97.19 200 ASN A N 1
ATOM 1610 C CA . ASN A 1 200 ? -26.828 11.453 47.819 1.00 97.19 200 ASN A CA 1
ATOM 1611 C C . ASN A 1 200 ? -25.737 11.916 48.795 1.00 97.19 200 ASN A C 1
ATOM 1613 O O . ASN A 1 200 ? -25.827 12.991 49.380 1.00 97.19 200 ASN A O 1
ATOM 1617 N N . LYS A 1 201 ? -24.662 11.131 48.938 1.00 97.19 201 LYS A N 1
ATOM 1618 C CA . LYS A 1 201 ? -23.535 11.498 49.799 1.00 97.19 201 LYS A CA 1
ATOM 1619 C C . LYS A 1 201 ? -22.811 12.750 49.299 1.00 97.19 201 LYS A C 1
ATOM 1621 O O . LYS A 1 201 ? -22.438 13.592 50.107 1.00 97.19 201 LYS A O 1
ATOM 1626 N N . LEU A 1 202 ? -22.621 12.896 47.987 1.00 96.94 202 LEU A N 1
ATOM 1627 C CA . LEU A 1 202 ? -22.040 14.113 47.410 1.00 96.94 202 LEU A CA 1
ATOM 1628 C C . LEU A 1 202 ? -22.937 15.338 47.621 1.00 96.94 202 LEU A C 1
ATOM 1630 O O . LEU A 1 202 ? -22.426 16.420 47.899 1.00 96.94 202 LEU A O 1
ATOM 1634 N N . GLU A 1 203 ? -24.256 15.176 47.523 1.00 96.25 203 GLU A N 1
ATOM 1635 C CA . GLU A 1 203 ? -25.217 16.250 47.793 1.00 96.25 203 GLU A CA 1
ATOM 1636 C C . GLU A 1 203 ? -25.173 16.694 49.260 1.00 96.25 203 GLU A C 1
ATOM 1638 O O . GLU A 1 203 ? -25.121 17.893 49.535 1.00 96.25 203 GLU A O 1
ATOM 1643 N N . GLU A 1 204 ? -25.093 15.754 50.205 1.00 96.25 204 GLU A N 1
ATOM 1644 C CA . GLU A 1 204 ? -24.897 16.073 51.623 1.00 96.25 204 GLU A CA 1
ATOM 1645 C C . GLU A 1 204 ? -23.592 16.843 51.870 1.00 96.25 204 GLU A C 1
ATOM 1647 O O . GLU A 1 204 ? -23.583 17.827 52.612 1.00 96.25 204 GLU A O 1
ATOM 1652 N N . GLU A 1 205 ? -22.485 16.422 51.252 1.00 95.75 205 GLU A N 1
ATOM 1653 C CA . GLU A 1 205 ? -21.201 17.120 51.374 1.00 95.75 205 GLU A CA 1
ATOM 1654 C C . GLU A 1 205 ? -21.258 18.534 50.768 1.00 95.75 205 GLU A C 1
ATOM 1656 O O . GLU A 1 205 ? -20.759 19.482 51.378 1.00 95.75 205 GLU A O 1
ATOM 1661 N N . LEU A 1 206 ? -21.931 18.720 49.627 1.00 93.25 206 LEU A N 1
ATOM 1662 C CA . LEU A 1 206 ? -22.157 20.045 49.034 1.00 93.25 206 LEU A CA 1
ATOM 1663 C C . LEU A 1 206 ? -22.962 20.962 49.961 1.00 93.25 206 LEU A C 1
ATOM 1665 O O . LEU A 1 206 ? -22.595 22.125 50.144 1.00 93.25 206 LEU A O 1
ATOM 1669 N N . VAL A 1 207 ? -24.026 20.443 50.580 1.00 95.06 207 VAL A N 1
ATOM 1670 C CA . VAL A 1 207 ? -24.835 21.198 51.548 1.00 95.06 207 VAL A CA 1
ATOM 1671 C C . VAL A 1 207 ? -23.996 21.598 52.764 1.00 95.06 207 VAL A C 1
ATOM 1673 O O . VAL A 1 207 ? -24.049 22.756 53.182 1.00 95.06 207 VAL A O 1
ATOM 1676 N N . LYS A 1 208 ? -23.171 20.689 53.302 1.00 93.12 208 LYS A N 1
ATOM 1677 C CA . LYS A 1 208 ? -22.261 20.996 54.422 1.00 93.12 208 LYS A CA 1
ATOM 1678 C C . LYS A 1 208 ? -21.272 22.102 54.065 1.00 93.12 208 LYS A C 1
ATOM 1680 O O . LYS A 1 208 ? -21.102 23.035 54.848 1.00 93.12 208 LYS A O 1
ATOM 1685 N N . ILE A 1 209 ? -20.651 22.028 52.887 1.00 92.75 209 ILE A N 1
ATOM 1686 C CA . ILE A 1 209 ? -19.707 23.052 52.418 1.00 92.75 209 ILE A CA 1
ATOM 1687 C C . ILE A 1 209 ? -20.419 24.399 52.261 1.00 92.75 209 ILE A C 1
ATOM 1689 O O . ILE A 1 209 ? -19.920 25.409 52.756 1.00 92.75 209 ILE A O 1
ATOM 1693 N N . SER A 1 210 ? -21.604 24.425 51.644 1.00 87.44 210 SER A N 1
ATOM 1694 C CA . SER A 1 210 ? -22.395 25.652 51.500 1.00 87.44 210 SER A CA 1
ATOM 1695 C C . SER A 1 210 ? -22.750 26.270 52.855 1.00 87.44 210 SER A C 1
ATOM 1697 O O . SER A 1 210 ? -22.660 27.486 53.016 1.00 87.44 210 SER A O 1
ATOM 1699 N N . ALA A 1 211 ? -23.125 25.450 53.839 1.00 85.44 211 ALA A N 1
ATOM 1700 C CA . ALA A 1 211 ? -23.430 25.917 55.187 1.00 85.44 211 ALA A CA 1
ATOM 1701 C C . ALA A 1 211 ? -22.187 26.480 55.899 1.00 85.44 211 ALA A C 1
ATOM 1703 O O . ALA A 1 211 ? -22.274 27.515 56.551 1.00 85.44 211 ALA A O 1
ATOM 1704 N N . MET A 1 212 ? -21.016 25.852 55.739 1.00 80.38 212 MET A N 1
ATOM 1705 C CA . MET A 1 212 ? -19.759 26.356 56.309 1.00 80.38 212 MET A CA 1
ATOM 1706 C C . MET A 1 212 ? -19.296 27.671 55.672 1.00 80.38 212 MET A C 1
ATOM 1708 O O . MET A 1 212 ? -18.683 28.489 56.356 1.00 80.38 212 MET A O 1
ATOM 1712 N N . VAL A 1 213 ? -19.575 27.882 54.383 1.00 77.31 213 VAL A N 1
ATOM 1713 C CA . VAL A 1 213 ? -19.256 29.136 53.682 1.00 77.31 213 VAL A CA 1
ATOM 1714 C C . VAL A 1 213 ? -20.183 30.274 54.118 1.00 77.31 213 VAL A C 1
ATOM 1716 O O . VAL A 1 213 ? -19.713 31.396 54.230 1.00 77.31 213 VAL A O 1
ATOM 1719 N N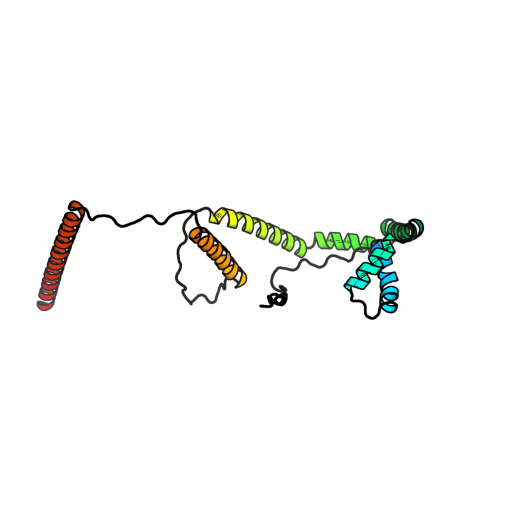 . LEU A 1 214 ? -21.457 30.002 54.431 1.00 66.00 214 LEU A N 1
ATOM 1720 C CA . LEU A 1 214 ? -22.407 31.024 54.903 1.00 66.00 214 LEU A CA 1
ATOM 1721 C C . LEU A 1 214 ? -22.165 31.514 56.344 1.00 66.00 214 LEU A C 1
ATOM 1723 O O . LEU A 1 214 ? -22.752 32.513 56.749 1.00 66.00 214 LEU A O 1
ATOM 1727 N N . ILE A 1 215 ? -21.362 30.793 57.132 1.00 59.91 215 ILE A N 1
ATOM 1728 C CA . ILE A 1 215 ? -21.071 31.113 58.543 1.00 59.91 215 ILE A CA 1
ATOM 1729 C C . ILE A 1 215 ? -19.778 31.952 58.686 1.00 59.91 215 ILE A C 1
ATOM 1731 O O . ILE A 1 215 ? -19.482 32.442 59.775 1.00 59.91 215 ILE A O 1
ATOM 1735 N N . LYS A 1 216 ? -19.014 32.145 57.602 1.00 48.56 216 LYS A N 1
ATOM 1736 C CA . LYS A 1 216 ? -17.845 33.041 57.543 1.00 48.56 216 LYS A CA 1
ATOM 1737 C C . LYS A 1 216 ? -18.199 34.371 56.893 1.00 48.56 216 LYS A C 1
ATOM 1739 O O . LYS A 1 216 ? -17.608 35.377 57.339 1.00 48.56 216 LYS A O 1
#